Protein AF-A0A2U3CCQ0-F1 (afdb_monomer)

Radius of gyration: 41.55 Å; Cα contacts (8 Å, |Δi|>4): 109; chains: 1; bounding box: 83×63×114 Å

Sequence (229 aa):
MSFFTPSSPEEAMGTPEQRESQISNIISYLGVSTIGELIWVQRTLERNFQDKQLESDGKDTNIYEQKKQEVEQLLTDHQSMISKIANLQDQKTSVQTQVEGLKTNLSMLSSEKEAVETERDSLSQELQRIGTLYEELTGKQANQEELRGILSIYITLMEDVFSGRAHFKVLSIVHGEKEVWKRQELVKSTGISEIKLRSVLGDLVRAKMIFYNEEDATIRLIKRLSTLD

pLDDT: mean 76.06, std 14.6, range [31.09, 95.06]

Foldseek 3Di:
DDDDDDDDPVVVQDDPVSNVVVVVVVCVVVLVVVLVVLVVVLVVLVVVVVVCVVPDDDPVVVVSVVVNVVSVVVSVVSVVVVVVVVVVVVVVVVVVVVVVVVVVVVVVVVVVVVVVVVVVVVVVVVLVVVQVVCCVVPVDRDDPVNSVVVVVVVCCCLVPPPVNLQLVLLLVVQLDPDFKDALVRSCVSSVDDSVVNVVSVVVCVVVQQWDADPVRNMIGGPDRPDPDD

Solvent-accessible surface area (backbone atoms only — not comparable to full-atom values): 12956 Å² total; per-residue (Å²): 136,84,82,84,72,84,92,47,83,70,74,75,51,62,54,73,68,53,40,50,52,50,50,52,53,50,51,52,52,52,54,54,50,53,50,51,50,50,52,49,50,53,57,49,52,53,51,56,47,63,60,42,70,79,72,64,78,78,62,64,61,54,59,50,54,52,50,50,52,51,51,53,50,52,50,51,52,50,54,52,50,50,56,50,51,51,51,51,51,53,51,50,52,55,50,51,54,50,50,54,54,50,51,55,50,51,52,52,52,51,53,52,50,50,52,53,53,53,50,51,52,51,51,51,53,52,51,50,53,50,36,53,52,46,22,73,73,67,77,43,87,63,51,73,68,55,51,52,51,51,51,51,50,50,49,46,41,37,52,70,70,65,61,23,53,58,50,50,47,50,50,57,60,56,69,42,94,56,71,68,42,43,54,72,56,49,30,68,76,57,71,43,57,66,71,59,44,51,52,43,51,53,52,36,40,74,69,62,48,34,47,71,43,82,88,80,38,34,37,32,62,68,66,70,82,68,78,80,126

Structure (mmCIF, N/CA/C/O backbone):
data_AF-A0A2U3CCQ0-F1
#
_entry.id   AF-A0A2U3CCQ0-F1
#
loop_
_atom_site.group_PDB
_atom_site.id
_atom_site.type_symbol
_atom_site.label_atom_id
_atom_site.label_alt_id
_atom_site.label_comp_id
_atom_site.label_asym_id
_atom_site.label_entity_id
_atom_site.label_seq_id
_atom_site.pdbx_PDB_ins_code
_atom_site.Cartn_x
_atom_site.Cartn_y
_atom_site.Cartn_z
_atom_site.occupancy
_atom_site.B_iso_or_equiv
_atom_site.auth_seq_id
_atom_site.auth_comp_id
_atom_site.auth_asym_id
_atom_site.auth_atom_id
_atom_site.pdbx_PDB_model_num
ATOM 1 N N . MET A 1 1 ? 26.091 49.324 -17.731 1.00 38.97 1 MET A N 1
ATOM 2 C CA . MET A 1 1 ? 25.723 48.175 -18.579 1.00 38.97 1 MET A CA 1
ATOM 3 C C . MET A 1 1 ? 26.694 47.056 -18.261 1.00 38.97 1 MET A C 1
ATOM 5 O O . MET A 1 1 ? 27.830 47.096 -18.711 1.00 38.97 1 MET A O 1
ATOM 9 N N . SER A 1 2 ? 26.299 46.156 -17.369 1.00 35.66 2 SER A N 1
ATOM 10 C CA . SER A 1 2 ? 27.083 44.987 -16.974 1.00 35.66 2 SER A CA 1
ATOM 11 C C . SER A 1 2 ? 26.906 43.908 -18.040 1.00 35.66 2 SER A C 1
ATOM 13 O O . SER A 1 2 ? 25.806 43.396 -18.232 1.00 35.66 2 SER A O 1
ATOM 15 N N . PHE A 1 3 ? 27.985 43.602 -18.756 1.00 44.41 3 PHE A N 1
ATOM 16 C CA . PHE A 1 3 ? 28.064 42.442 -19.634 1.00 44.41 3 PHE A CA 1
ATOM 17 C C . PHE A 1 3 ? 28.104 41.189 -18.754 1.00 44.41 3 PHE A C 1
ATOM 19 O O . PHE A 1 3 ? 29.090 40.948 -18.063 1.00 44.41 3 PHE A O 1
ATOM 26 N N . PHE A 1 4 ? 27.010 40.426 -18.736 1.00 46.50 4 PHE A N 1
ATOM 27 C CA . PHE A 1 4 ? 26.979 39.095 -18.136 1.00 46.50 4 PHE A CA 1
ATOM 28 C C . PHE A 1 4 ? 27.751 38.143 -19.051 1.00 46.50 4 PHE A C 1
ATOM 30 O O . PHE A 1 4 ? 27.253 37.711 -20.088 1.00 46.50 4 PHE A O 1
ATOM 37 N N . THR A 1 5 ? 28.990 37.845 -18.684 1.00 51.94 5 THR A N 1
ATOM 38 C CA . THR A 1 5 ? 29.704 36.671 -19.185 1.00 51.94 5 THR A CA 1
ATOM 39 C C . THR A 1 5 ? 29.238 35.448 -18.388 1.00 51.94 5 THR A C 1
ATOM 41 O O . THR A 1 5 ? 29.319 35.492 -17.157 1.00 51.94 5 THR A O 1
ATOM 44 N N . PRO A 1 6 ? 28.741 34.376 -19.032 1.00 45.84 6 PRO A N 1
ATOM 45 C CA . PRO A 1 6 ? 28.383 33.140 -18.336 1.00 45.84 6 PRO A CA 1
ATOM 46 C C . PRO A 1 6 ? 29.624 32.506 -17.692 1.00 45.84 6 PRO A C 1
ATOM 48 O O . PRO A 1 6 ? 30.722 32.572 -18.249 1.00 45.84 6 PRO A O 1
ATOM 51 N N . SER A 1 7 ? 29.450 31.947 -16.491 1.00 53.53 7 SER A N 1
ATOM 52 C CA . SER A 1 7 ? 30.546 31.664 -15.548 1.00 53.53 7 SER A CA 1
ATOM 53 C C . SER A 1 7 ? 31.047 30.217 -15.589 1.00 53.53 7 SER A C 1
ATOM 55 O O . SER A 1 7 ? 31.943 29.860 -14.828 1.00 53.53 7 SER A O 1
ATOM 57 N N . SER A 1 8 ? 30.520 29.371 -16.478 1.00 54.09 8 SER A N 1
ATOM 58 C CA . SER A 1 8 ? 31.015 28.004 -16.668 1.00 54.09 8 SER A CA 1
ATOM 59 C C . SER A 1 8 ? 30.580 27.427 -18.024 1.00 54.09 8 SER A C 1
ATOM 61 O O . SER A 1 8 ? 29.452 27.683 -18.452 1.00 54.09 8 SER A O 1
ATOM 63 N N . PRO A 1 9 ? 31.411 26.604 -18.699 1.00 55.31 9 PRO A N 1
ATOM 64 C CA . PRO A 1 9 ? 31.011 25.860 -19.898 1.00 55.31 9 PRO A CA 1
ATOM 65 C C . PRO A 1 9 ? 29.812 24.914 -19.680 1.00 55.31 9 PRO A C 1
ATOM 67 O O . PRO A 1 9 ? 29.184 24.507 -20.656 1.00 55.31 9 PRO A O 1
ATOM 70 N N . GLU A 1 10 ? 29.444 24.605 -18.431 1.00 49.81 10 GLU A N 1
ATOM 71 C CA . GLU A 1 10 ? 28.237 23.831 -18.101 1.00 49.81 10 GLU A CA 1
ATOM 72 C C . GLU A 1 10 ? 26.932 24.639 -18.212 1.00 49.81 10 GLU A C 1
ATOM 74 O O . GLU A 1 10 ? 25.899 24.067 -18.555 1.00 49.81 10 GLU A O 1
ATOM 79 N N . GLU A 1 11 ? 26.964 25.961 -18.008 1.00 51.28 11 GLU A N 1
ATOM 80 C CA . GLU A 1 11 ? 25.779 26.828 -18.152 1.00 51.28 11 GLU A CA 1
ATOM 81 C C . GLU A 1 11 ? 25.419 27.088 -19.625 1.00 51.28 11 GLU A C 1
ATOM 83 O O . GLU A 1 11 ? 24.275 27.409 -19.940 1.00 51.28 11 GLU A O 1
ATOM 88 N N . ALA A 1 12 ? 26.373 26.906 -20.545 1.00 54.03 12 ALA A N 1
ATOM 89 C CA . ALA A 1 12 ? 26.171 27.120 -21.979 1.00 54.03 12 ALA A CA 1
ATOM 90 C C . ALA A 1 12 ? 25.485 25.941 -22.699 1.00 54.03 12 ALA A C 1
ATOM 92 O O . ALA A 1 12 ? 25.026 26.111 -23.827 1.00 54.03 12 ALA A O 1
ATOM 93 N N . MET A 1 13 ? 25.412 24.753 -22.080 1.00 51.78 13 MET A N 1
ATOM 94 C CA . MET A 1 13 ? 24.929 23.532 -22.746 1.00 51.78 13 MET A CA 1
ATOM 95 C C . MET A 1 13 ? 23.481 23.132 -22.426 1.00 51.78 13 MET A C 1
ATOM 97 O O . MET A 1 13 ? 23.006 22.143 -22.972 1.00 51.78 13 MET A O 1
ATOM 101 N N . GLY A 1 14 ? 22.743 23.884 -21.608 1.00 57.50 14 GLY A N 1
ATOM 102 C CA . GLY A 1 14 ? 21.320 23.615 -21.370 1.00 57.50 14 GLY A CA 1
ATOM 103 C C . GLY A 1 14 ? 21.018 22.344 -20.556 1.00 57.50 14 GLY A C 1
ATOM 104 O O . GLY A 1 14 ? 21.908 21.620 -20.088 1.00 57.50 14 GLY A O 1
ATOM 105 N N . THR A 1 15 ? 19.726 22.081 -20.343 1.00 75.19 15 THR A N 1
ATOM 106 C CA . THR A 1 15 ? 19.250 20.915 -19.580 1.00 75.19 15 THR A CA 1
ATOM 107 C C . THR A 1 15 ? 19.704 19.603 -20.240 1.00 75.19 15 THR A C 1
ATOM 109 O O . THR A 1 15 ? 20.004 19.581 -21.436 1.00 75.19 15 THR A O 1
ATOM 112 N N . PRO A 1 16 ? 19.793 18.484 -19.499 1.00 68.12 16 PRO A N 1
ATOM 113 C CA . PRO A 1 16 ? 20.139 17.181 -20.077 1.00 68.12 16 PRO A CA 1
ATOM 114 C C . PRO A 1 16 ? 19.293 16.826 -21.312 1.00 68.12 16 PRO A C 1
ATOM 116 O O . PRO A 1 16 ? 19.835 16.362 -22.308 1.00 68.12 16 PRO A O 1
ATOM 119 N N . GLU A 1 17 ? 18.003 17.165 -21.302 1.00 63.84 17 GLU A N 1
ATOM 120 C CA . GLU A 1 17 ? 17.081 16.985 -22.435 1.00 63.84 17 GLU A CA 1
ATOM 121 C C . GLU A 1 17 ? 17.450 17.860 -23.647 1.00 63.84 17 GLU A C 1
ATOM 123 O O . GLU A 1 17 ? 17.383 17.414 -24.793 1.00 63.84 17 GLU A O 1
ATOM 128 N N . GLN A 1 18 ? 17.895 19.101 -23.414 1.00 64.69 18 GLN A N 1
ATOM 129 C CA . GLN A 1 18 ? 18.382 19.990 -24.475 1.00 64.69 18 GLN A CA 1
ATOM 130 C C . GLN A 1 18 ? 19.688 19.473 -25.087 1.00 64.69 18 GLN A C 1
ATOM 132 O O . GLN A 1 18 ? 19.850 19.522 -26.308 1.00 64.69 18 GLN A O 1
ATOM 137 N N . ARG A 1 19 ? 20.586 18.911 -24.269 1.00 69.00 19 ARG A N 1
ATOM 138 C CA . ARG A 1 19 ? 21.815 18.257 -24.747 1.00 69.00 19 ARG A CA 1
ATOM 139 C C . ARG A 1 19 ? 21.512 17.013 -25.569 1.00 69.00 19 ARG A C 1
ATOM 141 O O . ARG A 1 19 ? 22.102 16.831 -26.628 1.00 69.00 19 ARG A O 1
ATOM 148 N N . GLU A 1 20 ? 20.571 16.183 -25.131 1.00 63.16 20 GLU A N 1
ATOM 149 C CA . GLU A 1 20 ? 20.167 14.981 -25.868 1.00 63.16 20 GLU A CA 1
ATOM 150 C C . GLU A 1 20 ? 19.509 15.315 -27.210 1.00 63.16 20 GLU A C 1
ATOM 152 O O . GLU A 1 20 ? 19.825 14.686 -28.221 1.00 63.16 20 GLU A O 1
ATOM 157 N N . SER A 1 21 ? 18.675 16.356 -27.251 1.00 66.94 21 SER A N 1
ATOM 158 C CA . SER A 1 21 ? 18.093 16.872 -28.495 1.00 66.94 21 SER A CA 1
ATOM 159 C C . SER A 1 21 ? 19.164 17.403 -29.457 1.00 66.94 21 SER A C 1
ATOM 161 O O . SER A 1 21 ? 19.163 17.067 -30.643 1.00 66.94 21 SER A O 1
ATOM 163 N N . GLN A 1 22 ? 20.144 18.164 -28.957 1.00 63.00 22 GLN A N 1
ATOM 164 C CA . GLN A 1 22 ? 21.258 18.655 -29.776 1.00 63.00 22 GLN A CA 1
ATOM 165 C C . GLN A 1 22 ? 22.139 17.520 -30.309 1.00 63.00 22 GLN A C 1
ATOM 167 O O . GLN A 1 22 ? 22.490 17.529 -31.487 1.00 63.00 22 GLN A O 1
ATOM 172 N N . ILE A 1 23 ? 22.454 16.519 -29.483 1.00 62.69 23 ILE A N 1
ATOM 173 C CA . ILE A 1 23 ? 23.226 15.342 -29.901 1.00 62.69 23 ILE A CA 1
ATOM 174 C C . ILE A 1 23 ? 22.457 14.547 -30.964 1.00 62.69 23 ILE A C 1
ATOM 176 O O . ILE A 1 23 ? 23.041 14.174 -31.979 1.00 62.69 23 ILE A O 1
ATOM 180 N N . SER A 1 24 ? 21.149 14.343 -30.783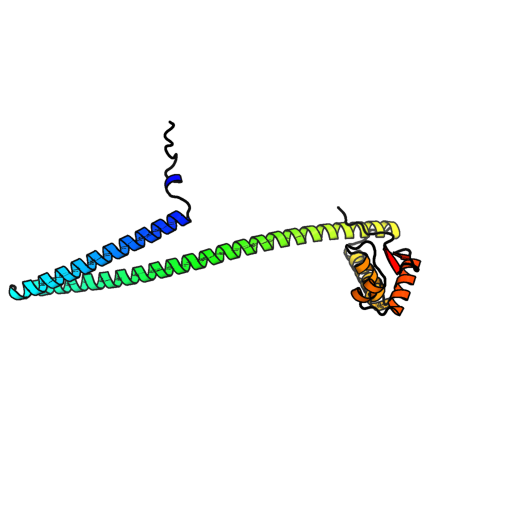 1.00 58.56 24 SER A N 1
ATOM 181 C CA . SER A 1 24 ? 20.292 13.671 -31.769 1.00 58.56 24 SER A CA 1
ATOM 182 C C . SER A 1 24 ? 20.292 14.403 -33.118 1.00 58.56 24 SER A C 1
ATOM 184 O O . SER A 1 24 ? 20.515 13.793 -34.166 1.00 58.56 24 SER A O 1
ATOM 186 N N . ASN A 1 25 ? 20.161 15.733 -33.095 1.00 63.44 25 ASN A N 1
ATOM 187 C CA . ASN A 1 25 ? 20.209 16.559 -34.301 1.00 63.44 25 ASN A CA 1
ATOM 188 C C . ASN A 1 25 ? 21.575 16.491 -34.999 1.00 63.44 25 ASN A C 1
ATOM 190 O O . ASN A 1 25 ? 21.624 16.319 -36.216 1.00 63.44 25 ASN A O 1
ATOM 194 N N . ILE A 1 26 ? 22.679 16.561 -34.249 1.00 62.62 26 ILE A N 1
ATOM 195 C CA . ILE A 1 26 ? 24.039 16.449 -34.800 1.00 62.62 26 ILE A CA 1
ATOM 196 C C . ILE A 1 26 ? 24.261 15.070 -35.433 1.00 62.62 26 ILE A C 1
ATOM 198 O O . ILE A 1 26 ? 24.773 14.993 -36.547 1.00 62.62 26 ILE A O 1
ATOM 202 N N . ILE A 1 27 ? 23.833 13.988 -34.774 1.00 55.66 27 ILE A N 1
ATOM 203 C CA . ILE A 1 27 ? 23.936 12.623 -35.313 1.00 55.66 27 ILE A CA 1
ATOM 204 C C . ILE A 1 27 ? 23.112 12.490 -36.599 1.00 55.66 27 ILE A C 1
ATOM 206 O O . ILE A 1 27 ? 23.608 11.940 -37.582 1.00 55.66 27 ILE A O 1
ATOM 210 N N . SER A 1 28 ? 21.894 13.042 -36.635 1.00 57.78 28 SER A N 1
ATOM 211 C CA . SER A 1 28 ? 21.058 13.027 -37.841 1.00 57.78 28 SER A CA 1
ATOM 212 C C . SER A 1 28 ? 21.710 13.783 -39.006 1.00 57.78 28 SER A C 1
ATOM 214 O O . SER A 1 28 ? 21.762 13.277 -40.126 1.00 57.78 28 SER A O 1
ATOM 216 N N . TYR A 1 29 ? 22.284 14.960 -38.739 1.00 58.00 29 TYR A N 1
ATOM 217 C CA . TYR A 1 29 ? 22.903 15.806 -39.754 1.00 58.00 29 TYR A CA 1
ATOM 218 C C . TYR A 1 29 ? 24.202 15.194 -40.288 1.00 58.00 29 TYR A C 1
ATOM 220 O O . TYR A 1 29 ? 24.407 15.131 -41.499 1.00 58.00 29 TYR A O 1
ATOM 228 N N . LEU A 1 30 ? 25.053 14.676 -39.398 1.00 55.16 30 LEU A N 1
ATOM 229 C CA . LEU A 1 30 ? 26.289 13.994 -39.777 1.00 55.16 30 LEU A CA 1
ATOM 230 C C . LEU A 1 30 ? 26.005 12.704 -40.548 1.00 55.16 30 LEU A C 1
ATOM 232 O O . LEU A 1 30 ? 26.670 12.461 -41.552 1.00 55.16 30 LEU A O 1
ATOM 236 N N . GLY A 1 31 ? 25.000 11.921 -40.140 1.00 58.38 31 GLY A N 1
ATOM 237 C CA . GLY A 1 31 ? 24.600 10.692 -40.829 1.00 58.38 31 GLY A CA 1
ATOM 238 C C . GLY A 1 31 ? 24.054 10.944 -42.237 1.00 58.38 31 GLY A C 1
ATOM 239 O O . GLY A 1 31 ? 24.426 10.245 -43.176 1.00 58.38 31 GLY A O 1
ATOM 240 N N . VAL A 1 32 ? 23.229 11.981 -42.422 1.00 58.78 32 VAL A N 1
ATOM 241 C CA . VAL A 1 32 ? 22.721 12.370 -43.751 1.00 58.78 32 VAL A CA 1
ATOM 242 C C . VAL A 1 32 ? 23.837 12.953 -44.629 1.00 58.78 32 VAL A C 1
ATOM 244 O O . VAL A 1 32 ? 23.904 12.626 -45.815 1.00 58.78 32 VAL A O 1
ATOM 247 N N . SER A 1 33 ? 24.746 13.756 -44.062 1.00 58.88 33 SER A N 1
ATOM 248 C CA . SER A 1 33 ? 25.880 14.347 -44.791 1.00 58.88 33 SER A CA 1
ATOM 249 C C . SER A 1 33 ? 26.877 13.290 -45.275 1.00 58.88 33 SER A C 1
ATOM 251 O O . SER A 1 33 ? 27.244 13.289 -46.447 1.00 58.88 33 SER A O 1
ATOM 253 N N . THR A 1 34 ? 27.268 12.343 -44.416 1.00 64.31 34 THR A N 1
ATOM 254 C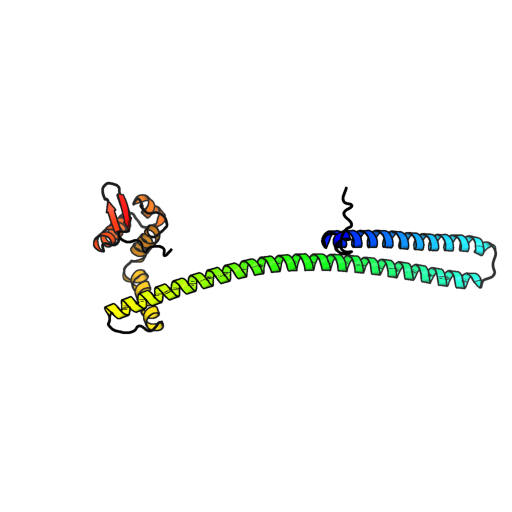 CA . THR A 1 34 ? 28.228 11.283 -44.784 1.00 64.31 34 THR A CA 1
ATOM 255 C C . THR A 1 34 ? 27.648 10.289 -45.786 1.00 64.31 34 THR A C 1
ATOM 257 O O . THR A 1 34 ? 28.347 9.900 -46.719 1.00 64.31 34 THR A O 1
ATOM 260 N N . ILE A 1 35 ? 26.363 9.926 -45.680 1.00 64.06 35 ILE A N 1
ATOM 261 C CA . ILE A 1 35 ? 25.692 9.103 -46.703 1.00 64.06 35 ILE A CA 1
ATOM 262 C C . ILE A 1 35 ? 25.618 9.851 -48.037 1.00 64.06 35 ILE A C 1
ATOM 264 O O . ILE A 1 35 ? 25.866 9.259 -49.086 1.00 64.06 35 ILE A O 1
ATOM 268 N N . GLY A 1 36 ? 25.297 11.148 -48.012 1.00 65.00 36 GLY A N 1
ATOM 269 C CA . GLY A 1 36 ? 25.266 11.981 -49.212 1.00 65.00 36 GLY A CA 1
ATOM 270 C C . GLY A 1 36 ? 26.621 12.034 -49.922 1.00 65.00 36 GLY A C 1
ATOM 271 O O . GLY A 1 36 ? 26.682 11.860 -51.140 1.00 65.00 36 GLY A O 1
ATOM 272 N N . GLU A 1 37 ? 27.705 12.198 -49.163 1.00 70.94 37 GLU A N 1
ATOM 273 C CA . GLU A 1 37 ? 29.078 12.176 -49.676 1.00 70.94 37 GLU A CA 1
ATOM 274 C C . GLU A 1 37 ? 29.464 10.801 -50.237 1.00 70.94 37 GLU A C 1
ATOM 276 O O . GLU A 1 37 ? 29.986 10.728 -51.348 1.00 70.94 37 GLU A O 1
ATOM 281 N N . LEU A 1 38 ? 29.137 9.705 -49.546 1.00 65.81 38 LEU A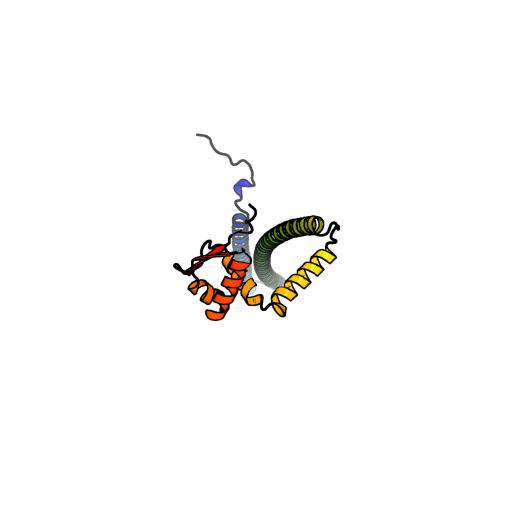 N 1
ATOM 282 C CA . LEU A 1 38 ? 29.378 8.334 -50.020 1.00 65.81 38 LEU A CA 1
ATOM 283 C C . LEU A 1 38 ? 28.614 8.019 -51.314 1.00 65.81 38 LEU A C 1
ATOM 285 O O . LEU A 1 38 ? 29.205 7.500 -52.261 1.00 65.81 38 LEU A O 1
ATOM 289 N N . ILE A 1 39 ? 27.333 8.393 -51.403 1.00 72.56 39 ILE A N 1
ATOM 290 C CA . ILE A 1 39 ? 26.527 8.241 -52.626 1.00 72.56 39 ILE A CA 1
ATOM 291 C C . ILE A 1 39 ? 27.118 9.082 -53.762 1.00 72.56 39 ILE A C 1
ATOM 293 O O . ILE A 1 39 ? 27.179 8.632 -54.908 1.00 72.56 39 ILE A O 1
ATOM 297 N N . TRP A 1 40 ? 27.557 10.308 -53.471 1.00 75.75 40 TRP A N 1
ATOM 298 C CA . TRP A 1 40 ? 28.178 11.176 -54.467 1.00 75.75 40 TRP A CA 1
ATOM 299 C C . TRP A 1 40 ? 29.512 10.610 -54.967 1.00 75.75 40 TRP A C 1
ATOM 301 O O . TRP A 1 40 ? 29.750 10.602 -56.178 1.00 75.75 40 TRP A O 1
ATOM 311 N N . VAL A 1 41 ? 30.349 10.078 -54.071 1.00 74.88 41 VAL A N 1
ATOM 312 C CA . VAL A 1 41 ? 31.603 9.394 -54.415 1.00 74.88 41 VAL A CA 1
ATOM 313 C C . VAL A 1 41 ? 31.317 8.153 -55.258 1.00 74.88 41 VAL A C 1
ATOM 315 O O . VAL A 1 41 ? 31.910 8.016 -56.325 1.00 74.88 41 VAL A O 1
ATOM 318 N N . GLN A 1 42 ? 30.356 7.309 -54.869 1.00 72.44 42 GLN A N 1
ATOM 319 C CA . GLN A 1 42 ? 29.951 6.124 -55.636 1.00 72.44 42 GLN A CA 1
ATOM 320 C C . GLN A 1 42 ? 29.490 6.501 -57.051 1.00 72.44 42 GLN A C 1
ATOM 322 O O . GLN A 1 42 ? 29.955 5.940 -58.040 1.00 72.44 42 GLN A O 1
ATOM 327 N N . ARG A 1 43 ? 28.637 7.524 -57.178 1.00 75.69 43 ARG A N 1
ATOM 328 C CA . ARG A 1 43 ? 28.111 7.991 -58.472 1.0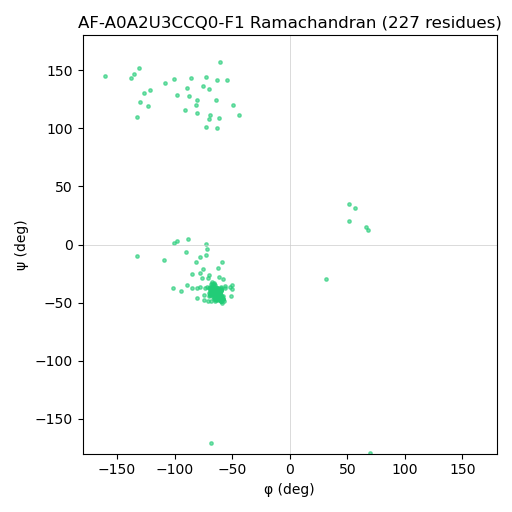0 75.69 43 ARG A CA 1
ATOM 329 C C . ARG A 1 43 ? 29.165 8.680 -59.342 1.00 75.69 43 ARG A C 1
ATOM 331 O O . ARG A 1 43 ? 29.034 8.731 -60.564 1.00 75.69 43 ARG A O 1
ATOM 338 N N . THR A 1 44 ? 30.191 9.254 -58.725 1.00 75.25 44 THR A N 1
ATOM 339 C CA . THR A 1 44 ? 31.321 9.879 -59.425 1.00 75.25 44 THR A CA 1
ATOM 340 C C . THR A 1 44 ? 32.331 8.828 -59.880 1.00 75.25 44 THR A C 1
ATOM 342 O O . THR A 1 44 ? 32.821 8.912 -61.002 1.00 75.25 44 THR A O 1
ATOM 345 N N . LEU A 1 45 ? 32.568 7.789 -59.076 1.00 69.81 45 LEU A N 1
ATOM 346 C CA . LEU A 1 45 ? 33.351 6.620 -59.476 1.00 69.81 45 LEU A CA 1
ATOM 347 C C . LEU A 1 45 ? 32.698 5.874 -60.649 1.00 69.81 45 LEU A C 1
ATOM 349 O O . LEU A 1 45 ? 33.394 5.560 -61.609 1.00 69.81 45 LEU A O 1
ATOM 353 N N . GLU A 1 46 ? 31.376 5.673 -60.624 1.00 72.81 46 GLU A N 1
ATOM 354 C CA . GLU A 1 46 ? 30.643 4.994 -61.705 1.00 72.81 46 GLU A CA 1
ATOM 355 C C . GLU A 1 46 ? 30.731 5.761 -63.039 1.00 72.81 46 GLU A C 1
ATOM 357 O O . GLU A 1 46 ? 30.945 5.162 -64.090 1.00 72.81 46 GLU A O 1
ATOM 362 N N . ARG A 1 47 ? 30.633 7.100 -63.000 1.00 73.56 47 ARG A N 1
ATOM 363 C CA . ARG A 1 47 ? 30.815 7.954 -64.190 1.00 73.56 47 ARG A CA 1
ATOM 364 C C . ARG A 1 47 ? 32.237 7.875 -64.740 1.00 73.56 47 ARG A C 1
ATOM 366 O O . ARG A 1 47 ? 32.418 7.601 -65.919 1.00 73.56 47 ARG A O 1
ATOM 373 N N . ASN A 1 48 ? 33.237 8.014 -63.871 1.00 71.88 48 ASN A N 1
ATOM 374 C CA . ASN A 1 48 ? 34.641 7.922 -64.272 1.00 71.88 48 ASN A CA 1
ATOM 375 C C . ASN A 1 48 ? 35.001 6.541 -64.854 1.00 71.88 48 ASN A C 1
ATOM 377 O O . ASN A 1 48 ? 35.916 6.438 -65.666 1.00 71.88 48 ASN A O 1
ATOM 381 N N . PHE A 1 49 ? 34.309 5.475 -64.440 1.00 62.94 49 PHE A N 1
ATOM 382 C CA . PHE A 1 49 ? 34.490 4.131 -64.986 1.00 62.94 49 PHE A CA 1
ATOM 383 C C . PHE A 1 49 ? 33.878 3.974 -66.383 1.00 62.94 49 PHE A C 1
ATOM 385 O O . PHE A 1 49 ? 34.526 3.410 -67.265 1.00 62.94 49 PHE A O 1
ATOM 392 N N . GLN A 1 50 ? 32.670 4.504 -66.604 1.00 66.56 50 GLN A N 1
ATOM 393 C CA . GLN A 1 50 ? 32.053 4.533 -67.935 1.00 66.56 50 GLN A CA 1
ATOM 394 C C . GLN A 1 50 ? 32.921 5.306 -68.937 1.00 66.56 50 GLN A C 1
ATOM 396 O O . GLN A 1 50 ? 33.107 4.843 -70.060 1.00 66.56 50 GLN A O 1
ATOM 401 N N . ASP A 1 51 ? 33.525 6.413 -68.499 1.00 67.38 51 ASP A N 1
ATOM 402 C CA . ASP A 1 51 ? 34.438 7.208 -69.325 1.00 67.38 51 ASP A CA 1
ATOM 403 C C . ASP A 1 51 ? 35.771 6.473 -69.596 1.00 67.38 51 ASP A C 1
ATOM 405 O O . ASP A 1 51 ? 36.280 6.513 -70.712 1.00 67.38 51 ASP A O 1
ATOM 409 N N . LYS A 1 52 ? 36.323 5.728 -68.622 1.00 62.34 52 LYS A N 1
ATOM 410 C CA . LYS A 1 52 ? 37.584 4.968 -68.783 1.00 62.34 52 LYS A CA 1
ATOM 411 C C . LYS A 1 52 ? 37.464 3.652 -69.556 1.00 62.34 52 LYS A C 1
ATOM 413 O O . LYS A 1 52 ? 38.463 3.212 -70.126 1.00 62.34 52 LYS A O 1
ATOM 418 N N . GLN A 1 53 ? 36.288 3.019 -69.612 1.00 56.19 53 GLN A N 1
ATOM 419 C CA . GLN A 1 53 ? 36.063 1.853 -70.485 1.00 56.19 53 GLN A CA 1
ATOM 420 C C . GLN A 1 53 ? 36.229 2.188 -71.976 1.00 56.19 53 GLN A C 1
ATOM 422 O O . GLN A 1 53 ? 36.482 1.289 -72.775 1.00 56.19 53 GLN A O 1
ATOM 427 N N . LEU A 1 54 ? 36.132 3.468 -72.349 1.00 55.19 54 LEU A N 1
ATOM 428 C CA . LEU A 1 54 ? 36.412 3.940 -73.703 1.00 55.19 54 LEU A CA 1
ATOM 429 C C . LEU A 1 54 ? 37.924 4.068 -74.000 1.00 55.19 54 LEU A C 1
ATOM 431 O O . LEU A 1 54 ? 38.275 4.228 -75.167 1.00 55.19 54 LEU A O 1
ATOM 435 N N . GLU A 1 55 ? 38.818 3.969 -72.998 1.00 56.94 55 GLU A N 1
ATOM 436 C CA . GLU A 1 55 ? 40.236 4.361 -73.136 1.00 56.94 55 GLU A CA 1
ATOM 437 C C . GLU A 1 55 ? 41.321 3.370 -72.626 1.00 56.94 55 GLU A C 1
ATOM 439 O O . GLU A 1 55 ? 42.489 3.615 -72.924 1.00 56.94 55 GLU A O 1
ATOM 444 N N . SER A 1 56 ? 41.043 2.271 -71.895 1.00 53.22 56 SER A N 1
ATOM 445 C CA . SER A 1 56 ? 42.120 1.522 -71.180 1.00 53.22 56 SER A CA 1
ATOM 446 C C . SER A 1 56 ? 42.079 -0.026 -71.215 1.00 53.22 56 SER A C 1
ATOM 448 O O . SER A 1 56 ? 41.024 -0.653 -71.113 1.00 53.22 56 SER A O 1
ATOM 450 N N . ASP A 1 57 ? 43.282 -0.625 -71.291 1.00 56.00 57 ASP A N 1
ATOM 451 C CA . ASP A 1 57 ? 43.635 -2.055 -71.206 1.00 56.00 57 ASP A CA 1
ATOM 452 C C . ASP A 1 57 ? 43.425 -2.626 -69.778 1.00 56.00 57 ASP A C 1
ATOM 454 O O . ASP A 1 57 ? 44.178 -2.308 -68.861 1.00 56.00 57 ASP A O 1
ATOM 458 N N . GLY A 1 58 ? 42.433 -3.514 -69.611 1.00 58.72 58 GLY A N 1
ATOM 459 C CA . GLY A 1 58 ? 42.196 -4.588 -68.609 1.00 58.72 58 GLY A CA 1
ATOM 460 C C . GLY A 1 58 ? 42.659 -4.543 -67.129 1.00 58.72 58 GLY A C 1
ATOM 461 O O . GLY A 1 58 ? 42.014 -5.175 -66.292 1.00 58.72 58 GLY A O 1
ATOM 462 N N . LYS A 1 59 ? 43.759 -3.879 -66.752 1.00 61.12 59 LYS A N 1
ATOM 463 C CA . LYS A 1 59 ? 44.309 -3.856 -65.378 1.00 61.12 59 LYS A CA 1
ATOM 464 C C . LYS A 1 59 ? 43.670 -2.793 -64.489 1.00 61.12 59 LYS A C 1
ATOM 466 O O . LYS A 1 59 ? 43.430 -3.066 -63.315 1.00 61.12 59 LYS A O 1
ATOM 471 N N . ASP A 1 60 ? 43.359 -1.623 -65.040 1.00 62.88 60 ASP A N 1
ATOM 472 C CA . ASP A 1 60 ? 42.679 -0.559 -64.292 1.00 62.88 60 ASP A CA 1
ATOM 473 C C . ASP A 1 60 ? 41.282 -1.011 -63.849 1.00 62.88 60 ASP A C 1
ATOM 475 O O . ASP A 1 60 ? 40.871 -0.757 -62.718 1.00 62.88 60 ASP A O 1
ATOM 479 N N . THR A 1 61 ? 40.592 -1.777 -64.696 1.00 65.06 61 THR A N 1
ATOM 480 C CA . THR A 1 61 ? 39.243 -2.307 -64.459 1.00 65.06 61 THR A CA 1
ATOM 481 C C . THR A 1 61 ? 39.144 -3.139 -63.173 1.00 65.06 61 THR A C 1
ATOM 483 O O . THR A 1 61 ? 38.144 -3.052 -62.471 1.00 65.06 61 THR A O 1
ATOM 486 N N . ASN A 1 62 ? 40.189 -3.895 -62.811 1.00 78.88 62 ASN A N 1
ATOM 487 C CA . ASN A 1 62 ? 40.200 -4.741 -61.609 1.00 78.88 62 ASN A CA 1
ATOM 488 C C . ASN A 1 62 ? 40.253 -3.913 -60.307 1.00 78.88 62 ASN A C 1
ATOM 490 O O . ASN A 1 62 ? 39.509 -4.179 -59.365 1.00 78.88 62 ASN A O 1
ATOM 494 N N . ILE A 1 63 ? 41.072 -2.856 -60.283 1.00 80.31 63 ILE A N 1
ATOM 495 C CA . ILE A 1 63 ? 41.208 -1.959 -59.123 1.00 80.31 63 ILE A CA 1
ATOM 496 C C . ILE A 1 63 ? 39.911 -1.171 -58.889 1.00 80.31 63 ILE A C 1
ATOM 498 O O . ILE A 1 63 ? 39.528 -0.930 -57.742 1.00 80.31 63 ILE A O 1
ATOM 502 N N . TYR A 1 64 ? 39.224 -0.770 -59.962 1.00 75.38 64 TYR A N 1
ATOM 503 C CA . TYR A 1 64 ? 37.929 -0.093 -59.864 1.00 75.38 64 TYR A CA 1
ATOM 504 C C . TYR A 1 64 ? 36.854 -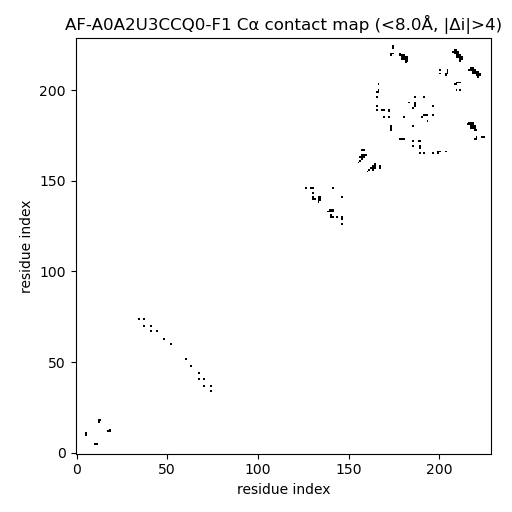0.992 -59.264 1.00 75.38 64 TYR A C 1
ATOM 506 O O . TYR A 1 64 ? 36.171 -0.567 -58.333 1.00 75.38 64 TYR A O 1
ATOM 514 N N . GLU A 1 65 ? 36.755 -2.234 -59.730 1.00 78.69 65 GLU A N 1
ATOM 515 C CA . GLU A 1 65 ? 35.744 -3.165 -59.233 1.00 78.69 65 GLU A CA 1
ATOM 516 C C . GLU A 1 65 ? 35.969 -3.518 -57.760 1.00 78.69 65 GLU A C 1
ATOM 518 O O . GLU A 1 65 ? 35.017 -3.572 -56.982 1.00 78.69 65 GLU A O 1
ATOM 523 N N . GLN A 1 66 ? 37.232 -3.639 -57.340 1.00 83.25 66 GLN A N 1
ATOM 524 C CA . GLN A 1 66 ? 37.581 -3.822 -55.932 1.00 83.25 66 GLN A CA 1
ATOM 525 C C . GLN A 1 66 ? 37.161 -2.619 -55.069 1.00 83.25 66 GLN A C 1
ATOM 527 O O . GLN A 1 66 ? 36.557 -2.799 -54.013 1.00 83.25 66 GLN A O 1
ATOM 532 N N . LYS A 1 67 ? 37.429 -1.385 -55.519 1.00 82.44 67 LYS A N 1
ATOM 533 C CA . LYS A 1 67 ? 37.020 -0.168 -54.791 1.00 82.44 67 LYS A CA 1
ATOM 534 C C . LYS A 1 67 ? 35.505 0.017 -54.755 1.00 82.44 67 LYS A C 1
ATOM 536 O O . LYS A 1 67 ? 34.978 0.514 -53.765 1.00 82.44 67 LYS A O 1
ATOM 541 N N . LYS A 1 68 ? 34.799 -0.372 -55.816 1.00 82.44 68 LYS A N 1
ATOM 542 C CA . LYS A 1 68 ? 33.334 -0.352 -55.864 1.00 82.44 68 LYS A CA 1
ATOM 543 C C . LYS A 1 68 ? 32.740 -1.300 -54.822 1.00 82.44 68 LYS A C 1
ATOM 545 O O . LYS A 1 68 ? 31.889 -0.875 -54.047 1.00 82.44 68 LYS A O 1
ATOM 550 N N . GLN A 1 69 ? 33.254 -2.529 -54.747 1.00 85.56 69 GLN A N 1
ATOM 551 C CA . GLN A 1 69 ? 32.860 -3.501 -53.724 1.00 85.56 69 GLN A CA 1
ATOM 552 C C . GLN A 1 69 ? 33.156 -3.000 -52.304 1.00 85.56 69 GLN A C 1
ATOM 554 O O . GLN A 1 69 ? 32.325 -3.158 -51.415 1.00 85.56 69 GLN A O 1
ATOM 559 N N . GLU A 1 70 ? 34.305 -2.354 -52.086 1.00 87.56 70 GLU A N 1
ATOM 560 C CA . GLU A 1 70 ? 34.651 -1.755 -50.791 1.00 87.56 70 GLU A CA 1
ATOM 561 C C . GLU A 1 70 ? 33.670 -0.640 -50.394 1.00 87.56 70 GLU A C 1
ATOM 563 O O . GLU A 1 70 ? 33.187 -0.618 -49.264 1.00 87.56 70 GLU A O 1
ATOM 568 N N . VAL A 1 71 ? 33.310 0.250 -51.326 1.00 81.88 71 VAL A N 1
ATOM 569 C CA . VAL A 1 71 ? 32.317 1.312 -51.083 1.00 81.88 71 VAL A CA 1
ATOM 570 C C . VAL A 1 71 ? 30.930 0.731 -50.804 1.00 81.88 71 VAL A C 1
ATOM 572 O O . VAL A 1 71 ? 30.255 1.197 -49.889 1.00 81.88 71 VAL A O 1
ATOM 575 N N . GLU A 1 72 ? 30.501 -0.295 -51.541 1.00 85.25 72 GLU A N 1
ATOM 576 C CA . GLU A 1 72 ? 29.219 -0.974 -51.304 1.00 85.25 72 GLU A CA 1
ATOM 577 C C . GLU A 1 72 ? 29.180 -1.679 -49.941 1.00 85.25 72 GLU A C 1
ATOM 579 O O . GLU A 1 72 ? 28.179 -1.585 -49.221 1.00 85.25 72 GLU A O 1
ATOM 584 N N . GLN A 1 73 ? 30.280 -2.326 -49.544 1.00 89.12 73 GLN A N 1
ATOM 585 C CA . GLN A 1 73 ? 30.408 -2.941 -48.226 1.00 89.12 73 GLN A CA 1
ATOM 586 C C . GLN A 1 73 ? 30.354 -1.883 -47.119 1.00 89.12 73 GLN A C 1
ATOM 588 O O . GLN A 1 73 ? 29.570 -2.023 -46.183 1.00 89.12 73 GLN A O 1
ATOM 593 N N . LEU A 1 74 ? 31.112 -0.790 -47.255 1.00 87.00 74 LEU A N 1
ATOM 594 C CA . LEU A 1 74 ? 31.098 0.322 -46.300 1.00 87.00 74 LEU A CA 1
ATOM 595 C C . LEU A 1 74 ? 29.709 0.955 -46.177 1.00 87.00 74 LEU A C 1
ATOM 597 O O . LEU A 1 74 ? 29.286 1.302 -45.076 1.00 87.00 74 LEU A O 1
ATOM 601 N N . LEU A 1 75 ? 28.976 1.083 -47.284 1.00 84.75 75 LEU A N 1
ATOM 602 C CA . LEU A 1 75 ? 27.623 1.633 -47.282 1.00 84.75 75 LEU A CA 1
ATOM 603 C C . LEU A 1 75 ? 26.647 0.698 -46.553 1.00 84.75 75 LEU A C 1
ATOM 605 O O . LEU A 1 75 ? 25.840 1.160 -45.743 1.00 84.75 75 LEU A O 1
ATOM 609 N N . THR A 1 76 ? 26.768 -0.610 -46.779 1.00 89.94 76 THR A N 1
ATOM 610 C CA . THR A 1 76 ? 25.975 -1.640 -46.089 1.00 89.94 76 THR A CA 1
ATOM 611 C C . THR A 1 76 ? 26.271 -1.660 -44.587 1.00 89.94 76 THR A C 1
ATOM 613 O O . THR A 1 76 ? 25.351 -1.668 -43.763 1.00 89.94 76 THR A O 1
ATOM 616 N N . ASP A 1 77 ? 27.549 -1.599 -44.214 1.00 89.00 77 ASP A N 1
ATOM 617 C CA . ASP A 1 77 ? 27.984 -1.553 -42.819 1.00 89.00 77 ASP A CA 1
ATOM 618 C C . ASP A 1 77 ? 27.487 -0.277 -42.129 1.00 89.00 77 ASP A C 1
ATOM 620 O O . ASP A 1 77 ? 26.966 -0.339 -41.013 1.00 89.00 77 ASP A O 1
ATOM 624 N N . HIS A 1 78 ? 27.561 0.872 -42.807 1.00 82.44 78 HIS A N 1
ATOM 625 C CA . HIS A 1 78 ? 27.069 2.145 -42.287 1.00 82.44 78 HIS A CA 1
ATOM 626 C C . HIS A 1 78 ? 25.550 2.126 -42.067 1.00 82.44 78 HIS A C 1
ATOM 628 O O . HIS A 1 78 ? 25.068 2.542 -41.012 1.00 82.44 78 HIS A O 1
ATOM 634 N N . GLN A 1 79 ? 24.782 1.578 -43.014 1.00 85.12 79 GLN A N 1
ATOM 635 C CA . GLN A 1 79 ? 23.338 1.386 -42.849 1.00 85.12 79 GLN A CA 1
ATOM 636 C C . GLN A 1 79 ? 23.018 0.472 -41.657 1.00 85.12 79 GLN A C 1
ATOM 638 O O . GLN A 1 79 ? 22.161 0.805 -40.838 1.00 85.12 79 GLN A O 1
ATOM 643 N N . SER A 1 80 ? 23.750 -0.635 -41.506 1.00 91.19 80 SER A N 1
ATOM 644 C CA 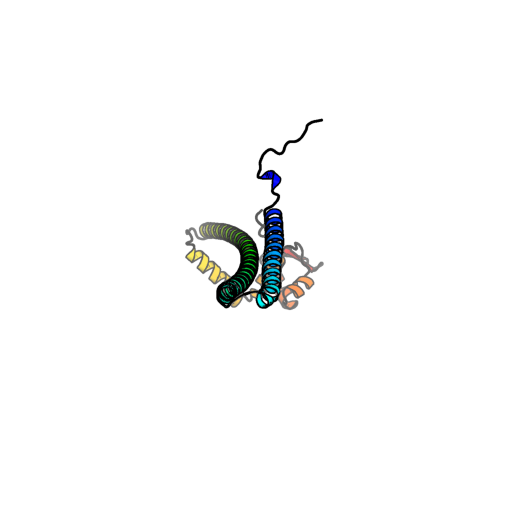. SER A 1 80 ? 23.613 -1.550 -40.366 1.00 91.19 80 SER A CA 1
ATOM 645 C C . SER A 1 80 ? 23.914 -0.863 -39.029 1.00 91.19 80 SER A C 1
ATOM 647 O O . SER A 1 80 ? 23.183 -1.044 -38.050 1.00 91.19 80 SER A O 1
ATOM 649 N N . MET A 1 81 ? 24.955 -0.026 -38.973 1.00 86.31 81 MET A N 1
ATOM 650 C CA . MET A 1 81 ? 25.283 0.760 -37.780 1.00 86.31 81 MET A CA 1
ATOM 651 C C . MET A 1 81 ? 24.186 1.770 -37.437 1.00 86.31 81 MET A C 1
ATOM 653 O O . MET A 1 81 ? 23.819 1.872 -36.269 1.00 86.31 81 MET A O 1
ATOM 657 N N . ILE A 1 82 ? 23.606 2.453 -38.425 1.00 85.44 82 ILE A N 1
ATOM 658 C CA . ILE A 1 82 ? 22.483 3.378 -38.204 1.00 85.44 82 ILE A CA 1
ATOM 659 C C . ILE A 1 82 ? 21.281 2.646 -37.612 1.00 85.44 82 ILE A C 1
ATOM 661 O O . ILE A 1 82 ? 20.709 3.109 -36.626 1.00 85.44 82 ILE A O 1
ATOM 665 N N . SER A 1 83 ? 20.927 1.477 -38.151 1.00 85.31 83 SER A N 1
ATOM 666 C CA . SER A 1 83 ? 19.834 0.672 -37.596 1.00 85.31 83 SER A CA 1
ATOM 667 C C . SER A 1 83 ? 20.109 0.239 -36.152 1.00 85.31 83 SER A C 1
ATOM 669 O O . SER A 1 83 ? 19.200 0.251 -35.322 1.00 85.31 83 SER A O 1
ATOM 671 N N . LYS A 1 84 ? 21.361 -0.101 -35.816 1.00 91.94 84 LYS A N 1
ATOM 672 C CA . LYS A 1 84 ? 21.756 -0.420 -34.434 1.00 91.94 84 LYS A CA 1
ATOM 673 C C . LYS A 1 84 ? 21.661 0.794 -33.513 1.00 91.94 84 LYS A C 1
ATOM 675 O O . LYS A 1 84 ? 21.172 0.648 -32.398 1.00 91.94 84 LYS A O 1
ATOM 680 N N . ILE A 1 85 ? 22.100 1.969 -33.963 1.00 87.38 85 ILE A N 1
ATOM 681 C CA . ILE A 1 85 ? 22.019 3.214 -33.186 1.00 87.38 85 ILE A CA 1
ATOM 682 C C . ILE A 1 85 ? 20.559 3.565 -32.896 1.00 87.38 85 ILE A C 1
ATOM 684 O O . ILE A 1 85 ? 20.232 3.836 -31.744 1.00 87.38 85 ILE A O 1
ATOM 688 N N . ALA A 1 86 ? 19.682 3.483 -33.900 1.00 88.12 86 ALA A N 1
ATOM 689 C CA . ALA A 1 86 ? 18.253 3.732 -33.726 1.00 88.12 86 ALA A CA 1
ATOM 690 C C . ALA A 1 86 ? 17.632 2.771 -32.697 1.00 88.12 86 ALA A C 1
ATOM 692 O O . ALA A 1 86 ? 17.008 3.211 -31.737 1.00 88.12 86 ALA A O 1
ATOM 693 N N . ASN A 1 87 ? 17.901 1.465 -32.813 1.00 91.56 87 ASN A N 1
ATOM 694 C CA . ASN A 1 87 ? 17.411 0.476 -31.847 1.00 91.56 87 ASN A CA 1
ATOM 695 C C . ASN A 1 87 ? 17.947 0.733 -30.424 1.00 91.56 87 ASN A C 1
ATOM 697 O O . ASN A 1 87 ? 17.208 0.640 -29.449 1.00 91.56 87 ASN A O 1
ATOM 701 N N . LEU A 1 88 ? 19.224 1.100 -30.278 1.00 91.50 88 LEU A 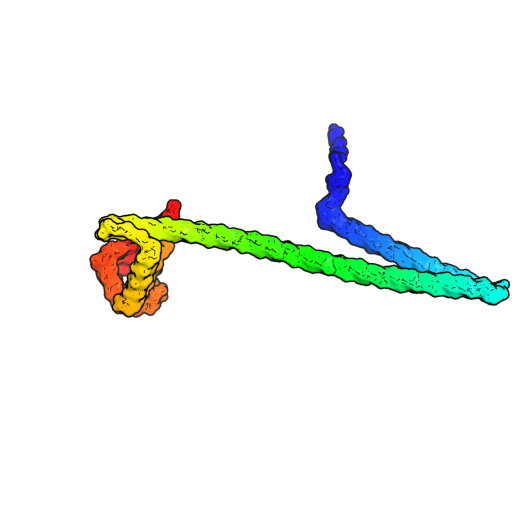N 1
ATOM 702 C CA . LEU A 1 88 ? 19.791 1.448 -28.971 1.00 91.50 88 LEU A CA 1
ATOM 703 C C . LEU A 1 88 ? 19.163 2.719 -28.381 1.00 91.50 88 LEU A C 1
ATOM 705 O O . LEU A 1 88 ? 18.993 2.797 -27.164 1.00 91.50 88 LEU A O 1
ATOM 709 N N . GLN A 1 89 ? 18.793 3.699 -29.208 1.00 88.44 89 GLN A N 1
ATOM 710 C CA . GLN A 1 89 ? 18.048 4.880 -28.761 1.00 88.44 89 GLN A CA 1
ATOM 711 C C . GLN A 1 89 ? 16.638 4.507 -28.287 1.00 88.44 89 GLN A C 1
ATOM 713 O O . GLN A 1 89 ? 16.224 4.945 -27.211 1.00 88.44 89 GLN A O 1
ATOM 718 N N . ASP A 1 90 ? 15.936 3.640 -29.016 1.00 90.94 90 ASP A N 1
ATOM 719 C CA . ASP A 1 90 ? 14.620 3.134 -28.612 1.00 90.94 90 ASP A CA 1
ATOM 720 C C . ASP A 1 90 ? 14.704 2.346 -27.294 1.00 90.94 90 ASP A C 1
ATOM 722 O O . ASP A 1 90 ? 13.918 2.557 -26.370 1.00 90.94 90 ASP A O 1
ATOM 726 N N . GLN A 1 91 ? 15.721 1.494 -27.138 1.00 92.81 91 GLN A N 1
ATOM 727 C CA . GLN A 1 91 ? 15.964 0.780 -25.883 1.00 92.81 91 GLN A CA 1
ATOM 728 C C . GLN A 1 91 ? 16.282 1.736 -24.732 1.00 92.81 91 GLN A C 1
ATOM 730 O O . GLN A 1 91 ? 15.749 1.571 -23.635 1.00 92.81 91 GLN A O 1
ATOM 735 N N . LYS A 1 92 ? 17.111 2.759 -24.968 1.00 91.38 92 LYS A N 1
ATOM 736 C CA . LYS A 1 92 ? 17.447 3.765 -23.953 1.00 91.38 92 LYS A CA 1
ATOM 737 C C . LYS A 1 92 ? 16.193 4.493 -23.466 1.00 91.38 92 LYS A C 1
ATOM 739 O O . LYS A 1 92 ? 15.987 4.591 -22.258 1.00 91.38 92 LYS A O 1
ATOM 744 N N . THR A 1 93 ? 15.344 4.964 -24.379 1.00 91.00 93 THR A N 1
ATOM 745 C CA . THR A 1 93 ? 14.097 5.664 -24.019 1.00 91.00 93 THR A CA 1
ATOM 746 C C . THR A 1 93 ? 13.116 4.741 -23.290 1.00 91.00 93 THR A C 1
ATOM 748 O O . THR A 1 93 ? 12.520 5.134 -22.284 1.00 91.00 93 THR A O 1
ATOM 751 N N . SER A 1 94 ? 13.010 3.477 -23.711 1.00 93.50 94 SER A N 1
ATOM 752 C CA . SER A 1 94 ? 12.212 2.471 -23.004 1.00 93.50 94 SER A CA 1
ATOM 753 C C . SER A 1 94 ? 12.724 2.203 -21.586 1.00 93.50 94 SER A C 1
ATOM 755 O O . SER A 1 94 ? 11.924 2.052 -20.668 1.00 93.50 94 SER A O 1
ATOM 757 N N . VAL A 1 95 ? 14.037 2.125 -21.372 1.00 93.94 95 VAL A N 1
ATOM 758 C CA . VAL A 1 95 ? 14.600 1.922 -20.027 1.00 93.94 95 VAL A CA 1
ATOM 759 C C . VAL A 1 95 ? 14.387 3.163 -19.164 1.00 93.94 95 VAL A C 1
ATOM 761 O O . VAL A 1 95 ? 14.014 3.047 -18.001 1.00 93.94 95 VAL A O 1
ATOM 764 N N . GLN A 1 96 ? 14.561 4.357 -19.726 1.00 92.62 96 GLN A N 1
ATOM 765 C CA . GLN A 1 96 ? 14.380 5.615 -19.003 1.00 92.62 96 GLN A CA 1
ATOM 766 C C . GLN A 1 96 ? 12.937 5.796 -18.512 1.00 92.62 96 GLN A C 1
ATOM 768 O O . GLN A 1 96 ? 12.718 6.148 -17.355 1.00 92.62 96 GLN A O 1
ATOM 773 N N . THR A 1 97 ? 11.948 5.470 -19.348 1.00 92.62 97 THR A N 1
ATOM 774 C CA . THR A 1 97 ? 10.531 5.487 -18.942 1.00 92.62 97 THR A CA 1
ATOM 775 C C . THR A 1 97 ? 10.226 4.470 -17.839 1.00 92.62 97 THR A C 1
ATOM 777 O O . THR A 1 97 ? 9.503 4.793 -16.895 1.00 92.62 97 THR A O 1
ATOM 780 N N . GLN A 1 98 ? 10.816 3.270 -17.893 1.00 93.31 98 GLN A N 1
ATOM 781 C CA . GLN A 1 98 ? 10.686 2.278 -16.819 1.00 93.31 98 GLN A CA 1
ATOM 782 C C . GLN A 1 98 ? 11.319 2.751 -15.506 1.00 93.31 98 GLN A C 1
ATOM 784 O O . GLN A 1 98 ? 10.728 2.557 -14.445 1.00 93.31 98 GLN A O 1
ATOM 789 N N . VAL A 1 99 ? 12.492 3.388 -15.558 1.00 94.25 99 VAL A N 1
ATOM 790 C CA . VAL A 1 99 ? 13.176 3.923 -14.371 1.00 94.25 99 VAL A CA 1
ATOM 791 C C . VAL A 1 99 ? 12.338 5.002 -13.690 1.00 94.25 99 VAL A C 1
ATOM 793 O O . VAL A 1 99 ? 12.161 4.944 -12.473 1.00 94.25 99 VAL A O 1
ATOM 796 N N . GLU A 1 100 ? 11.771 5.942 -14.448 1.00 92.06 100 GLU A N 1
ATOM 797 C CA . GLU A 1 100 ? 10.887 6.962 -13.873 1.00 92.06 100 GLU A CA 1
ATOM 798 C C . GLU A 1 100 ? 9.623 6.336 -13.260 1.00 92.06 100 GLU A C 1
ATOM 800 O O . GLU A 1 100 ? 9.255 6.683 -12.137 1.00 92.06 100 GLU A O 1
ATOM 805 N N . GLY A 1 101 ? 9.019 5.336 -13.914 1.00 92.25 101 GLY A N 1
ATOM 806 C CA . GLY A 1 101 ? 7.882 4.596 -13.349 1.00 92.25 101 GLY A CA 1
ATOM 807 C C . GLY A 1 101 ? 8.222 3.817 -12.068 1.00 92.25 101 GLY A C 1
ATOM 808 O O . GLY A 1 101 ? 7.436 3.767 -11.121 1.00 92.25 101 GLY A O 1
ATOM 809 N N . LEU A 1 102 ? 9.418 3.231 -11.986 1.00 93.69 102 LEU A N 1
ATOM 810 C CA . LEU A 1 102 ? 9.890 2.572 -10.765 1.00 93.69 102 LEU A CA 1
ATOM 811 C C . LEU A 1 102 ? 10.147 3.579 -9.644 1.00 93.69 102 LEU A C 1
ATOM 813 O O . LEU A 1 102 ? 9.827 3.299 -8.490 1.00 93.69 102 LEU A O 1
ATOM 817 N N . LYS A 1 103 ? 10.677 4.759 -9.968 1.00 93.12 103 LYS A N 1
ATOM 818 C CA . LYS A 1 103 ? 10.923 5.833 -9.002 1.00 93.12 103 LYS A CA 1
ATOM 819 C C . LYS A 1 103 ? 9.622 6.356 -8.394 1.00 93.12 103 LYS A C 1
ATOM 821 O O . LYS A 1 103 ? 9.553 6.528 -7.177 1.00 93.12 103 LYS A O 1
ATOM 826 N N . THR A 1 104 ? 8.580 6.550 -9.205 1.00 92.75 104 THR A N 1
ATOM 827 C CA . THR A 1 104 ? 7.254 6.939 -8.700 1.00 92.75 104 THR A CA 1
ATOM 828 C C . THR A 1 104 ? 6.664 5.860 -7.797 1.00 92.75 104 THR A C 1
ATOM 830 O O . THR A 1 104 ? 6.183 6.170 -6.709 1.00 92.75 104 THR A O 1
ATOM 833 N N . ASN A 1 105 ? 6.769 4.587 -8.192 1.00 92.75 105 ASN A N 1
ATOM 834 C CA . ASN A 1 105 ? 6.286 3.469 -7.379 1.00 92.75 105 ASN A CA 1
ATOM 835 C C . ASN A 1 105 ? 7.027 3.367 -6.044 1.00 92.75 105 ASN A C 1
ATOM 837 O O . ASN A 1 105 ? 6.395 3.185 -5.008 1.00 92.75 105 ASN A O 1
ATOM 841 N N . LEU A 1 106 ? 8.351 3.533 -6.053 1.00 94.38 106 LEU A N 1
ATOM 842 C CA . LEU A 1 106 ? 9.171 3.513 -4.845 1.00 94.38 106 LEU A CA 1
ATOM 843 C C . LEU A 1 106 ? 8.773 4.644 -3.891 1.00 94.38 106 LEU A C 1
ATOM 845 O O . LEU A 1 106 ? 8.635 4.404 -2.695 1.00 94.38 106 LEU A O 1
ATOM 849 N N . SER A 1 107 ? 8.522 5.848 -4.413 1.00 93.38 107 SER A N 1
ATOM 850 C CA . SER A 1 107 ? 8.032 6.965 -3.601 1.00 93.38 107 SER A CA 1
ATOM 851 C C . SER A 1 107 ? 6.688 6.652 -2.939 1.00 93.38 107 SER A C 1
ATOM 853 O O . SER A 1 107 ? 6.538 6.905 -1.748 1.00 93.38 107 SER A O 1
ATOM 855 N N . MET A 1 108 ? 5.730 6.079 -3.677 1.00 93.19 108 MET A N 1
ATOM 856 C CA . MET A 1 108 ? 4.424 5.700 -3.118 1.00 93.19 108 MET A CA 1
ATOM 857 C C . MET A 1 108 ? 4.555 4.620 -2.040 1.00 93.19 108 MET A C 1
ATOM 859 O O . MET A 1 108 ? 4.012 4.777 -0.951 1.00 93.19 108 MET A O 1
ATOM 863 N N . LEU A 1 109 ? 5.329 3.565 -2.313 1.00 94.31 109 LEU A N 1
ATOM 864 C CA . LEU A 1 109 ? 5.616 2.492 -1.355 1.00 94.31 109 LEU A CA 1
ATOM 865 C C . LEU A 1 109 ? 6.307 3.016 -0.091 1.00 94.31 109 LEU A C 1
ATOM 867 O O . LEU A 1 109 ? 6.036 2.535 1.005 1.00 94.31 109 LEU A O 1
ATOM 871 N N . SER A 1 110 ? 7.193 4.004 -0.226 1.00 94.31 110 SER A N 1
ATOM 872 C CA . SER A 1 110 ? 7.846 4.633 0.922 1.00 94.31 110 SER A CA 1
ATOM 873 C C . SER A 1 110 ? 6.845 5.383 1.800 1.00 94.31 110 SER A C 1
ATOM 875 O O . SER A 1 110 ? 6.901 5.249 3.019 1.00 94.31 110 SER A O 1
ATOM 877 N N . SER A 1 111 ? 5.922 6.140 1.201 1.00 93.88 111 SER A N 1
ATOM 878 C CA . SER A 1 111 ? 4.870 6.842 1.946 1.00 93.88 111 SER A CA 1
ATOM 879 C C . SER A 1 111 ? 3.877 5.879 2.598 1.00 93.88 111 SER A C 1
ATOM 881 O O . SER A 1 111 ? 3.482 6.088 3.740 1.00 93.88 111 SER A O 1
ATOM 883 N N . GLU A 1 112 ? 3.499 4.801 1.909 1.00 93.50 112 GLU A N 1
ATOM 884 C CA . GLU A 1 112 ? 2.635 3.759 2.476 1.00 93.50 112 GLU A CA 1
ATOM 885 C C . GLU A 1 112 ? 3.312 3.058 3.660 1.00 93.50 112 GLU A C 1
ATOM 887 O O . GLU A 1 112 ? 2.690 2.859 4.702 1.00 93.50 112 GLU A O 1
ATOM 892 N N . LYS A 1 113 ? 4.609 2.751 3.545 1.00 94.81 113 LYS A N 1
ATOM 893 C CA . LYS A 1 113 ? 5.393 2.189 4.648 1.00 94.81 113 LYS A CA 1
ATOM 894 C C . LYS A 1 113 ? 5.390 3.110 5.870 1.00 94.81 113 LYS A C 1
ATOM 896 O O . LYS A 1 113 ? 5.176 2.626 6.977 1.00 94.81 113 LYS A O 1
ATOM 901 N N . GLU A 1 114 ? 5.628 4.406 5.679 1.00 95.06 114 GLU A N 1
ATOM 902 C CA . GLU A 1 114 ? 5.622 5.384 6.772 1.00 95.06 114 GLU A CA 1
ATOM 903 C C . GLU A 1 114 ? 4.244 5.453 7.445 1.00 95.06 114 GLU A C 1
ATOM 905 O O . GLU A 1 114 ? 4.152 5.374 8.668 1.00 95.06 114 GLU A O 1
ATOM 910 N N . ALA A 1 115 ? 3.161 5.480 6.660 1.00 93.00 115 ALA A N 1
ATOM 911 C CA . ALA A 1 115 ? 1.800 5.437 7.191 1.00 93.00 115 ALA A CA 1
ATOM 912 C C . ALA A 1 115 ? 1.552 4.175 8.043 1.00 93.00 115 ALA A C 1
ATOM 914 O O . ALA A 1 115 ? 1.081 4.276 9.176 1.00 93.00 115 ALA A O 1
ATOM 915 N N . VAL A 1 116 ? 1.946 2.996 7.554 1.00 94.25 116 VAL A N 1
ATOM 916 C CA . VAL A 1 116 ? 1.817 1.730 8.299 1.00 94.25 116 VAL A CA 1
ATOM 917 C C . VAL A 1 116 ? 2.660 1.730 9.579 1.00 94.25 116 VAL A C 1
ATOM 919 O O . VAL A 1 116 ? 2.215 1.224 10.610 1.00 94.25 116 VAL A O 1
ATOM 922 N N . GLU A 1 117 ? 3.866 2.302 9.555 1.00 94.12 117 GLU A N 1
ATOM 923 C CA . GLU A 1 117 ? 4.704 2.438 10.752 1.00 94.12 117 GLU A CA 1
ATOM 924 C C . GLU A 1 117 ? 4.043 3.349 11.798 1.00 94.12 117 GLU A C 1
ATOM 926 O O . GLU A 1 117 ? 3.984 2.975 12.972 1.00 94.12 117 GLU A O 1
ATOM 931 N N . THR A 1 118 ? 3.458 4.477 11.381 1.00 93.62 118 THR A N 1
ATOM 932 C CA . THR A 1 118 ? 2.722 5.366 12.297 1.00 93.62 118 THR A CA 1
ATOM 933 C C . THR A 1 118 ? 1.482 4.701 12.898 1.00 93.62 118 THR A C 1
ATOM 935 O O . THR A 1 118 ? 1.234 4.829 14.099 1.00 93.62 118 THR A O 1
ATOM 938 N N . GLU A 1 119 ? 0.728 3.933 12.107 1.00 91.19 119 GLU A N 1
ATOM 939 C CA . GLU A 1 119 ? -0.451 3.207 12.588 1.00 91.19 119 GLU A CA 1
ATOM 940 C C . GLU A 1 119 ? -0.056 2.111 13.586 1.00 91.19 119 GLU A C 1
ATOM 942 O O . GLU A 1 119 ? -0.667 1.976 14.649 1.00 91.19 119 GLU A O 1
ATOM 947 N N . ARG A 1 120 ? 1.020 1.370 13.294 1.00 90.94 120 ARG A N 1
ATOM 948 C CA . ARG A 1 120 ? 1.578 0.367 14.207 1.00 90.94 120 ARG A CA 1
ATOM 949 C C . ARG A 1 120 ? 1.972 0.987 15.547 1.00 90.94 120 ARG A C 1
ATOM 951 O O . ARG A 1 120 ? 1.692 0.398 16.592 1.00 90.94 120 ARG A O 1
ATOM 958 N N . ASP A 1 121 ? 2.627 2.142 15.529 1.00 90.69 121 ASP A N 1
ATOM 959 C CA . ASP A 1 121 ? 3.066 2.816 16.752 1.00 90.69 121 ASP A CA 1
ATOM 960 C C . ASP A 1 121 ? 1.881 3.307 17.582 1.00 90.69 121 ASP A C 1
ATOM 962 O O . ASP A 1 121 ? 1.862 3.102 18.799 1.00 90.69 121 ASP A O 1
ATOM 966 N N . SER A 1 122 ? 0.853 3.852 16.929 1.00 89.31 122 SER A N 1
ATOM 967 C CA . SER A 1 122 ? -0.411 4.212 17.578 1.00 89.31 122 SER A CA 1
ATOM 968 C C . SER A 1 122 ? -1.075 2.995 18.241 1.00 89.31 122 SER A C 1
ATOM 970 O O . SER A 1 122 ? -1.353 3.012 19.443 1.00 89.31 122 SER A O 1
ATOM 972 N N . LEU A 1 123 ? -1.218 1.883 17.511 1.00 85.50 123 LEU A N 1
ATOM 973 C CA . LE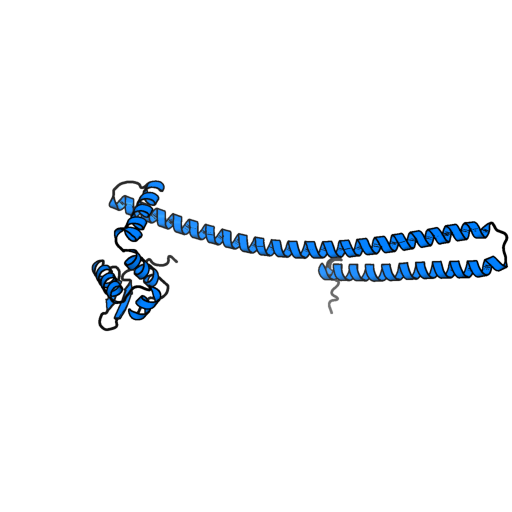U A 1 123 ? -1.766 0.629 18.044 1.00 85.50 123 LEU A CA 1
ATOM 974 C C . LEU A 1 123 ? -0.947 0.083 19.219 1.00 85.50 123 LEU A C 1
ATOM 976 O O . LEU A 1 123 ? -1.507 -0.435 20.187 1.00 85.50 123 LEU A O 1
ATOM 980 N N . SER A 1 124 ? 0.381 0.207 19.169 1.00 85.88 124 SER A N 1
ATOM 981 C CA . SER A 1 124 ? 1.248 -0.212 20.269 1.00 85.88 124 SER A CA 1
ATOM 982 C C . SER A 1 124 ? 1.013 0.626 21.528 1.00 85.88 124 SER A C 1
ATOM 984 O O . SER A 1 124 ? 0.990 0.076 22.631 1.00 85.88 124 SER A O 1
ATOM 986 N N . GLN A 1 125 ? 0.805 1.939 21.387 1.00 87.06 125 GLN A N 1
ATOM 987 C CA . GLN A 1 125 ? 0.466 2.812 22.514 1.00 87.06 125 GLN A CA 1
ATOM 988 C C . GLN A 1 125 ? -0.914 2.482 23.091 1.00 87.06 125 GLN A C 1
ATOM 990 O O . GLN A 1 125 ? -1.081 2.444 24.312 1.00 87.06 125 GLN A O 1
ATOM 995 N N . GLU A 1 126 ? -1.905 2.212 22.240 1.00 84.62 126 GLU A N 1
ATOM 996 C CA . GLU A 1 126 ? -3.235 1.791 22.687 1.00 84.62 126 GLU A CA 1
ATOM 997 C C . GLU A 1 126 ? -3.191 0.461 23.444 1.00 84.62 126 GLU A C 1
ATOM 999 O O . GLU A 1 126 ? -3.761 0.357 24.531 1.00 84.62 126 GLU A O 1
ATOM 1004 N N . LEU A 1 127 ? -2.453 -0.531 22.938 1.00 83.19 127 LEU A N 1
ATOM 1005 C CA . LEU A 1 127 ? -2.245 -1.802 23.636 1.00 83.19 127 LEU A CA 1
ATOM 1006 C C . LEU A 1 127 ? -1.567 -1.608 24.991 1.00 83.19 127 LEU A C 1
ATOM 1008 O O . LEU A 1 127 ? -1.966 -2.245 25.965 1.00 83.19 127 LEU A O 1
ATOM 1012 N N . GLN A 1 128 ? -0.587 -0.708 25.080 1.00 84.25 128 GLN A N 1
ATOM 1013 C CA . GLN A 1 128 ? 0.059 -0.391 26.349 1.00 84.25 128 GLN A CA 1
ATOM 1014 C C . GLN A 1 128 ? -0.934 0.219 27.347 1.00 84.25 128 GLN A C 1
ATOM 1016 O O . GLN A 1 128 ? -0.956 -0.194 28.504 1.00 84.25 128 GLN A O 1
ATOM 1021 N N . ARG A 1 129 ? -1.810 1.132 26.904 1.00 83.69 129 ARG A N 1
ATOM 1022 C CA . ARG A 1 129 ? -2.886 1.686 27.749 1.00 83.69 129 ARG A CA 1
ATOM 1023 C C . ARG A 1 129 ? -3.878 0.618 28.206 1.00 83.69 129 ARG A C 1
ATOM 1025 O O . ARG A 1 129 ? -4.329 0.645 29.347 1.00 83.69 129 ARG A O 1
ATOM 1032 N N . ILE A 1 130 ? -4.233 -0.328 27.337 1.00 82.12 130 ILE A N 1
ATOM 1033 C CA . ILE A 1 130 ? -5.090 -1.458 27.721 1.00 82.12 130 ILE A CA 1
ATOM 1034 C C . ILE A 1 130 ? -4.374 -2.329 28.762 1.00 82.12 130 ILE A C 1
ATOM 1036 O O . ILE A 1 130 ? -4.999 -2.740 29.737 1.00 82.12 130 ILE A O 1
ATOM 1040 N N . GLY A 1 131 ? -3.068 -2.557 28.599 1.00 80.31 131 GLY A N 1
ATOM 1041 C CA . GLY A 1 131 ? -2.229 -3.254 29.574 1.00 80.31 131 GLY A CA 1
ATOM 1042 C C . GLY A 1 131 ? -2.240 -2.593 30.948 1.00 80.31 131 GLY A C 1
ATOM 1043 O O . GLY A 1 131 ? -2.522 -3.263 31.937 1.00 80.31 131 GLY A O 1
ATOM 1044 N N . THR A 1 132 ? -2.045 -1.272 31.012 1.00 82.94 132 THR A N 1
ATOM 1045 C CA . THR A 1 132 ? -2.094 -0.536 32.286 1.00 82.94 132 THR A CA 1
ATOM 1046 C C . THR A 1 132 ? -3.477 -0.601 32.932 1.00 82.94 132 THR A C 1
ATOM 1048 O O . THR A 1 132 ? -3.582 -0.819 34.133 1.00 82.94 132 THR A O 1
ATOM 1051 N N . LEU A 1 133 ? -4.555 -0.485 32.148 1.00 80.25 133 LEU A N 1
ATOM 1052 C CA . LEU A 1 133 ? -5.920 -0.625 32.671 1.00 80.25 133 LEU A CA 1
ATOM 1053 C C . LEU A 1 133 ? -6.189 -2.042 33.198 1.00 80.25 133 LEU A C 1
ATOM 1055 O O . LEU A 1 133 ? -6.845 -2.216 34.222 1.00 80.25 133 LEU A O 1
ATOM 1059 N N . TYR A 1 134 ? -5.685 -3.065 32.509 1.00 77.38 134 TYR A N 1
ATOM 1060 C CA . TYR A 1 134 ? -5.792 -4.447 32.965 1.00 77.38 134 TYR A CA 1
ATOM 1061 C C . TYR A 1 134 ? -5.025 -4.670 34.274 1.00 77.38 134 TYR A C 1
ATOM 1063 O O . TYR A 1 134 ? -5.539 -5.321 35.185 1.00 77.38 134 TYR A O 1
ATOM 1071 N N . GLU A 1 135 ? -3.826 -4.102 34.390 1.00 83.12 135 GLU A N 1
ATOM 1072 C CA . GLU A 1 135 ? -3.024 -4.112 35.614 1.00 83.12 135 GLU A CA 1
ATOM 1073 C C . GLU A 1 135 ? -3.747 -3.449 36.781 1.00 83.12 135 GLU A C 1
ATOM 1075 O O . GLU A 1 135 ? -3.835 -4.037 37.857 1.00 83.12 135 GLU A O 1
ATOM 1080 N N . GLU A 1 136 ? -4.325 -2.268 36.566 1.00 78.00 136 GLU A N 1
ATOM 1081 C CA . GLU A 1 136 ? -5.115 -1.560 37.576 1.00 78.00 136 GLU A CA 1
ATOM 1082 C C . GLU A 1 136 ? -6.324 -2.382 38.046 1.00 78.00 136 GLU A C 1
ATOM 1084 O O . GLU A 1 136 ? -6.643 -2.401 39.235 1.00 78.00 136 GLU A O 1
ATOM 1089 N N . LEU A 1 137 ? -6.992 -3.087 37.127 1.00 74.75 137 LEU A N 1
ATOM 1090 C CA . LEU A 1 137 ? -8.189 -3.875 37.430 1.00 74.75 137 LEU A CA 1
ATOM 1091 C C . LEU A 1 137 ? -7.884 -5.215 38.104 1.00 74.75 137 LEU A C 1
ATOM 1093 O O . LEU A 1 137 ? -8.665 -5.679 38.935 1.00 74.75 137 LEU A O 1
ATOM 1097 N N . THR A 1 138 ? -6.791 -5.869 37.716 1.00 77.00 138 THR A N 1
ATOM 1098 C CA . THR A 1 138 ? -6.497 -7.252 38.125 1.00 77.00 138 THR A CA 1
ATOM 1099 C C . THR A 1 138 ? -5.340 -7.367 39.111 1.00 77.00 138 THR A C 1
ATOM 1101 O O . THR A 1 138 ? -5.152 -8.429 39.709 1.00 77.00 138 THR A O 1
ATOM 1104 N N . GLY A 1 139 ? -4.559 -6.299 39.285 1.00 80.00 139 GLY A N 1
ATOM 1105 C CA . GLY A 1 139 ? -3.320 -6.288 40.058 1.00 80.00 139 GLY A CA 1
ATOM 1106 C C . GLY A 1 139 ? -2.193 -7.116 39.432 1.00 80.00 139 GLY A C 1
ATOM 1107 O O . GLY A 1 139 ? -1.216 -7.417 40.117 1.00 80.00 139 GLY A O 1
ATOM 1108 N N . LYS A 1 140 ? -2.332 -7.541 38.168 1.00 79.25 140 LYS A N 1
ATOM 1109 C CA . LYS A 1 140 ? -1.376 -8.410 37.471 1.00 79.25 140 LYS A CA 1
ATOM 1110 C C . LYS A 1 140 ? -0.851 -7.748 36.211 1.00 79.25 140 LYS A C 1
ATOM 1112 O O . LYS A 1 140 ? -1.637 -7.273 35.398 1.00 79.25 140 LYS A O 1
ATOM 1117 N N . GLN A 1 141 ? 0.467 -7.809 36.039 1.00 74.56 141 GLN A N 1
ATOM 1118 C CA . GLN A 1 141 ? 1.141 -7.365 34.825 1.00 74.56 141 GLN A CA 1
ATOM 1119 C C . GLN A 1 141 ? 0.719 -8.222 33.637 1.00 74.56 141 GLN A C 1
ATOM 1121 O O . GLN A 1 141 ? 0.820 -9.448 33.701 1.00 74.56 141 GLN A O 1
ATOM 1126 N N . ALA A 1 142 ? 0.215 -7.586 32.581 1.00 69.38 142 ALA A N 1
ATOM 1127 C CA . ALA A 1 142 ? -0.283 -8.305 31.417 1.00 69.38 142 ALA A CA 1
ATOM 1128 C C . ALA A 1 142 ? 0.855 -8.574 30.427 1.00 69.38 142 ALA A C 1
ATOM 1130 O O . ALA A 1 142 ? 1.536 -7.649 29.983 1.00 69.38 142 ALA A O 1
ATOM 1131 N N . ASN A 1 143 ? 1.029 -9.830 30.016 1.00 77.25 143 ASN A N 1
ATOM 1132 C CA . ASN A 1 143 ? 1.832 -10.143 28.833 1.00 77.25 143 ASN A CA 1
ATOM 1133 C C . ASN A 1 143 ? 1.053 -9.729 27.563 1.00 77.25 143 ASN A C 1
ATOM 1135 O O . ASN A 1 143 ? -0.167 -9.879 27.489 1.00 77.25 143 ASN A O 1
ATOM 1139 N N . GLN A 1 144 ? 1.754 -9.247 26.535 1.00 70.00 144 GLN A N 1
ATOM 1140 C CA . GLN A 1 144 ? 1.199 -8.941 25.214 1.00 70.00 144 GLN A CA 1
ATOM 1141 C C . GLN A 1 144 ? 0.402 -10.114 24.600 1.00 70.00 144 GLN A C 1
ATOM 1143 O O . GLN A 1 144 ? -0.634 -9.890 23.973 1.00 70.00 144 GLN A O 1
ATOM 1148 N N . GLU A 1 145 ? 0.832 -11.363 24.805 1.00 71.94 145 GLU A N 1
ATOM 1149 C CA . GLU A 1 145 ? 0.096 -12.557 24.360 1.00 71.94 145 GLU A CA 1
ATOM 1150 C C . GLU A 1 145 ? -1.214 -12.764 25.130 1.00 71.94 145 GLU A C 1
ATOM 1152 O O . GLU A 1 145 ? -2.230 -13.123 24.532 1.00 71.94 145 GLU A O 1
ATOM 1157 N N . GLU A 1 146 ? -1.227 -12.479 26.435 1.00 67.06 146 GLU A N 1
ATOM 1158 C CA . GLU A 1 146 ? -2.434 -12.556 27.263 1.00 67.06 146 GLU A CA 1
ATOM 1159 C C . GLU A 1 146 ? -3.429 -11.461 26.883 1.00 67.06 146 GLU A C 1
ATOM 1161 O O . GLU A 1 146 ? -4.610 -11.750 26.700 1.00 67.06 146 GLU A O 1
ATOM 1166 N N . LEU A 1 147 ? -2.959 -10.226 26.672 1.00 71.25 147 LEU A N 1
ATOM 1167 C CA . LEU A 1 147 ? -3.792 -9.128 26.176 1.00 71.25 147 LEU A CA 1
ATOM 1168 C C . LEU A 1 147 ? -4.405 -9.464 24.821 1.00 71.25 147 LEU A C 1
ATOM 1170 O O . LEU A 1 147 ? -5.603 -9.275 24.624 1.00 71.25 147 LEU A O 1
ATOM 1174 N N . ARG A 1 148 ? -3.609 -10.016 23.900 1.00 70.31 148 ARG A N 1
ATOM 1175 C CA . ARG A 1 148 ? -4.095 -10.455 22.590 1.00 70.31 148 ARG A CA 1
ATOM 1176 C C . ARG A 1 148 ? -5.134 -11.570 22.717 1.00 70.31 148 ARG A C 1
ATOM 1178 O O . ARG A 1 148 ? -6.143 -11.534 22.014 1.00 70.31 148 ARG A O 1
ATOM 1185 N N . GLY A 1 149 ? -4.918 -12.525 23.621 1.00 67.12 149 GLY A N 1
ATOM 1186 C CA . GLY A 1 149 ? -5.879 -13.581 23.935 1.00 67.12 149 GLY A CA 1
ATOM 1187 C C . GLY A 1 149 ? -7.189 -13.029 24.501 1.00 67.12 149 GLY A C 1
ATOM 1188 O O . GLY A 1 149 ? -8.262 -13.387 24.022 1.00 67.12 149 GLY A O 1
ATOM 1189 N N . ILE A 1 150 ? -7.117 -12.100 25.456 1.00 68.69 150 ILE A N 1
ATOM 1190 C CA . ILE A 1 150 ? -8.286 -11.445 26.061 1.00 68.69 150 ILE A CA 1
ATOM 1191 C C . ILE A 1 150 ? -9.047 -10.616 25.023 1.00 68.69 150 ILE A C 1
ATOM 1193 O O . ILE A 1 150 ? -10.268 -10.734 24.945 1.00 68.69 150 ILE A O 1
ATOM 1197 N N . LEU A 1 151 ? -8.356 -9.830 24.192 1.00 73.06 151 LEU A N 1
ATOM 1198 C CA . LEU A 1 151 ? -8.972 -9.088 23.087 1.00 73.06 151 LEU A CA 1
ATOM 1199 C C . LEU A 1 151 ? -9.651 -10.031 22.093 1.00 73.06 151 LEU A C 1
ATOM 1201 O O . LEU A 1 151 ? -10.778 -9.774 21.688 1.00 73.06 151 LEU A O 1
ATOM 1205 N N . SER A 1 152 ? -9.009 -11.143 21.733 1.00 67.00 152 SER A N 1
ATOM 1206 C CA . SER A 1 152 ? -9.587 -12.138 20.825 1.00 67.00 152 SER A CA 1
ATOM 1207 C C . SER A 1 152 ? -10.834 -12.800 21.415 1.00 67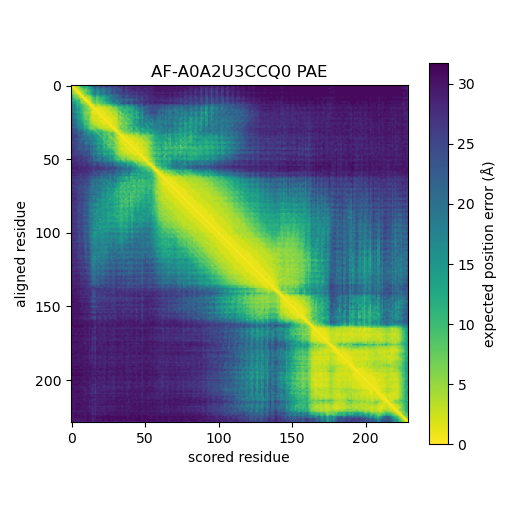.00 152 SER A C 1
ATOM 1209 O O . SER A 1 152 ? -11.844 -12.920 20.720 1.00 67.00 152 SER A O 1
ATOM 1211 N N . ILE A 1 153 ? -10.813 -13.158 22.703 1.00 61.38 153 ILE A N 1
ATOM 1212 C CA . ILE A 1 153 ? -11.985 -13.683 23.416 1.00 61.38 153 ILE A CA 1
ATOM 1213 C C . ILE A 1 153 ? -13.085 -12.619 23.474 1.00 61.38 153 ILE A C 1
ATOM 1215 O O . ILE A 1 153 ? -14.240 -12.934 23.213 1.00 61.38 153 ILE A O 1
ATOM 1219 N N . TYR A 1 154 ? -12.747 -11.362 23.763 1.00 68.06 154 TYR A N 1
ATOM 1220 C CA . TYR A 1 154 ? -13.709 -10.262 23.820 1.00 68.06 154 TYR A CA 1
ATOM 1221 C C . TYR A 1 154 ? -14.366 -9.999 22.461 1.00 68.06 154 TYR A C 1
ATOM 1223 O O . TYR A 1 154 ? -15.588 -9.892 22.393 1.00 68.06 154 TYR A O 1
ATOM 1231 N N . ILE A 1 155 ? -13.582 -9.964 21.379 1.00 67.75 155 ILE A N 1
ATOM 1232 C CA . ILE A 1 155 ? -14.080 -9.838 20.002 1.00 67.75 155 ILE A CA 1
ATOM 1233 C C . ILE A 1 155 ? -15.007 -11.011 19.678 1.00 67.75 155 ILE A C 1
ATOM 1235 O O . ILE A 1 155 ? -16.140 -10.787 19.273 1.00 67.75 155 ILE A O 1
ATOM 1239 N N . THR A 1 156 ? -14.588 -12.246 19.963 1.00 65.56 156 THR A N 1
ATOM 1240 C CA . THR A 1 156 ? -15.399 -13.452 19.713 1.00 65.56 156 THR A CA 1
ATOM 1241 C C . THR A 1 156 ? -16.703 -13.438 20.520 1.00 65.56 156 THR A C 1
ATOM 1243 O O . THR A 1 156 ? -17.777 -13.728 19.999 1.00 65.56 156 THR A O 1
ATOM 1246 N N . LEU A 1 157 ? -16.656 -13.048 21.797 1.00 58.16 157 LEU A N 1
ATOM 1247 C CA . LEU A 1 157 ? -17.849 -12.929 22.638 1.00 58.16 157 LEU A CA 1
ATOM 1248 C C . LEU A 1 157 ? -18.798 -11.840 22.117 1.00 58.16 157 LEU A C 1
ATOM 1250 O O . LEU A 1 157 ? -20.012 -12.055 22.078 1.00 58.16 157 LEU A O 1
ATOM 1254 N N . MET A 1 158 ? -18.262 -10.693 21.694 1.00 66.56 158 MET A N 1
ATOM 1255 C CA . MET A 1 158 ? -19.043 -9.593 21.126 1.00 66.56 158 MET A CA 1
ATOM 1256 C C . MET A 1 158 ? -19.639 -9.949 19.758 1.00 66.56 158 MET A C 1
ATOM 1258 O O . MET A 1 158 ? -20.792 -9.614 19.495 1.00 66.56 158 MET A O 1
ATOM 1262 N N . GLU A 1 159 ? -18.910 -10.641 18.888 1.00 65.06 159 GLU A N 1
ATOM 1263 C CA . GLU A 1 159 ? -19.367 -10.968 17.535 1.00 65.06 159 GLU A CA 1
ATOM 1264 C C . GLU A 1 159 ? -20.312 -12.176 17.502 1.00 65.06 159 GLU A C 1
ATOM 1266 O O . GLU A 1 159 ? -21.392 -12.076 16.905 1.00 65.06 159 GLU A O 1
ATOM 1271 N N . ASP A 1 160 ? -19.962 -13.264 18.197 1.00 59.25 160 ASP A N 1
ATOM 1272 C CA . ASP A 1 160 ? -20.623 -14.567 18.051 1.00 59.25 160 ASP A CA 1
ATOM 1273 C C . ASP A 1 160 ? -21.619 -14.885 19.174 1.00 59.25 160 ASP A C 1
ATOM 1275 O O . ASP A 1 160 ? -22.681 -15.455 18.915 1.00 59.25 160 ASP A O 1
ATOM 1279 N N . VAL A 1 161 ? -21.323 -14.510 20.425 1.00 55.12 161 VAL A N 1
ATOM 1280 C CA . VAL A 1 161 ? -22.120 -14.953 21.590 1.00 55.12 161 VAL A CA 1
ATOM 1281 C C . VAL A 1 161 ? -23.207 -13.949 21.978 1.00 55.12 161 VAL A C 1
ATOM 1283 O O . VAL A 1 161 ? -24.334 -14.343 22.277 1.00 55.12 161 VAL A O 1
ATOM 1286 N N . PHE A 1 162 ? -22.933 -12.643 21.931 1.00 57.56 162 PHE A N 1
ATOM 1287 C CA . PHE A 1 162 ? -23.876 -11.628 22.424 1.00 57.56 162 PHE A CA 1
ATOM 1288 C C . PHE A 1 162 ? -24.902 -11.119 21.399 1.00 57.56 162 PHE A C 1
ATOM 1290 O O . PHE A 1 162 ? -25.646 -10.186 21.692 1.00 57.56 162 PHE A O 1
ATOM 1297 N N . SER A 1 163 ? -24.958 -11.667 20.176 1.00 60.78 163 SER A N 1
ATOM 1298 C CA . SER A 1 163 ? -25.558 -10.945 19.030 1.00 60.78 163 SER A CA 1
ATOM 1299 C C . SER A 1 163 ? -24.976 -9.526 18.864 1.00 60.78 163 SER A C 1
ATOM 1301 O O . SER A 1 163 ? -25.591 -8.663 18.226 1.00 60.78 163 SER A O 1
ATOM 1303 N N . GLY A 1 164 ? -23.795 -9.275 19.441 1.00 60.81 164 GLY A N 1
ATOM 1304 C CA . GLY A 1 164 ? -23.188 -7.957 19.568 1.00 60.81 164 GLY A CA 1
ATOM 1305 C C . GLY A 1 164 ? -22.679 -7.425 18.239 1.00 60.81 164 GLY A C 1
ATOM 1306 O O . GLY A 1 164 ? -22.362 -6.251 18.153 1.00 60.81 164 GLY A O 1
ATOM 1307 N N . ARG A 1 165 ? -22.753 -8.202 17.153 1.00 72.19 165 ARG A N 1
ATOM 1308 C CA . ARG A 1 165 ? -22.640 -7.693 15.781 1.00 72.19 165 ARG A CA 1
ATOM 1309 C C . ARG A 1 165 ? -23.566 -6.497 15.525 1.00 72.19 165 ARG A C 1
ATOM 1311 O O . ARG A 1 165 ? -23.190 -5.581 14.802 1.00 72.19 165 ARG A O 1
ATOM 1318 N N . ALA A 1 166 ? -24.760 -6.476 16.126 1.00 79.62 166 ALA A N 1
ATOM 1319 C CA . ALA A 1 166 ? -25.675 -5.341 16.025 1.00 79.62 166 ALA A CA 1
ATOM 1320 C C . ALA A 1 166 ? -25.211 -4.142 16.876 1.00 79.62 166 ALA A C 1
ATOM 1322 O O . ALA A 1 166 ? -25.142 -3.026 16.366 1.00 79.62 166 ALA A O 1
ATOM 1323 N N . HIS A 1 167 ? -24.847 -4.370 18.142 1.00 77.94 167 HIS A N 1
ATOM 1324 C CA . HIS A 1 167 ? -24.356 -3.334 19.062 1.00 77.94 167 HIS A CA 1
ATOM 1325 C C . HIS A 1 167 ? -23.021 -2.730 18.608 1.00 77.94 167 HIS A C 1
ATOM 1327 O O . HIS A 1 167 ? -22.899 -1.511 18.553 1.00 77.94 167 HIS A O 1
ATOM 1333 N N . PHE A 1 168 ? -22.062 -3.562 18.202 1.00 74.88 168 PHE A N 1
ATOM 1334 C CA . PHE A 1 168 ? -20.771 -3.175 17.637 1.00 74.88 168 PHE A CA 1
ATOM 1335 C C . PHE A 1 168 ? -20.944 -2.358 16.361 1.00 74.88 168 PHE A C 1
ATOM 1337 O O . PHE A 1 168 ? -20.363 -1.288 16.251 1.00 74.88 168 PHE A O 1
ATOM 1344 N N . LYS A 1 169 ? -21.793 -2.803 15.424 1.00 79.69 169 LYS A N 1
ATOM 1345 C CA . LYS A 1 169 ? -22.034 -2.073 14.171 1.00 79.69 169 LYS A CA 1
ATOM 1346 C C . LYS A 1 169 ? -22.694 -0.712 14.401 1.00 79.69 169 LYS A C 1
ATOM 1348 O O . LYS A 1 169 ? -22.414 0.236 13.676 1.00 79.69 169 LYS A O 1
ATOM 1353 N N . VAL A 1 170 ? -23.567 -0.601 15.403 1.00 82.62 170 VAL A N 1
ATOM 1354 C CA . VAL A 1 170 ? -24.134 0.691 15.815 1.00 82.62 170 VAL A CA 1
ATOM 1355 C C . VAL A 1 170 ? -23.051 1.570 16.436 1.00 82.62 170 VAL A C 1
ATOM 1357 O O . VAL A 1 170 ? -22.910 2.717 16.027 1.00 82.62 170 VAL A O 1
ATOM 1360 N N . LEU A 1 171 ? -22.258 1.046 17.372 1.00 77.31 171 LEU A N 1
ATOM 1361 C CA . LEU A 1 171 ? -21.192 1.811 18.019 1.00 77.31 171 LEU A CA 1
ATOM 1362 C C . LEU A 1 171 ? -20.118 2.271 17.028 1.00 77.31 171 LEU A C 1
ATOM 1364 O O . LEU A 1 171 ? -19.748 3.438 17.076 1.00 77.31 171 LEU A O 1
ATOM 1368 N N . SER A 1 172 ? -19.669 1.422 16.103 1.00 75.25 172 SER A N 1
ATOM 1369 C CA . SER A 1 172 ? -18.646 1.776 15.112 1.00 75.25 172 SER A CA 1
ATOM 1370 C C . SER A 1 172 ? -19.104 2.882 14.161 1.00 75.25 172 SER A C 1
ATOM 1372 O O . SER A 1 172 ? -18.339 3.797 13.874 1.00 75.25 172 SER A O 1
ATOM 1374 N N . ILE A 1 173 ? -20.374 2.870 13.739 1.00 82.00 173 ILE A N 1
ATOM 1375 C CA . ILE A 1 173 ? -20.947 3.940 12.909 1.00 82.00 173 ILE A CA 1
ATOM 1376 C C . ILE A 1 173 ? -21.094 5.242 13.708 1.00 82.00 173 ILE A C 1
ATOM 1378 O O . ILE A 1 173 ? -20.765 6.315 13.202 1.00 82.00 173 ILE A O 1
ATOM 1382 N N . VAL A 1 174 ? -21.558 5.170 14.960 1.00 81.94 174 VAL A N 1
ATOM 1383 C CA . VAL A 1 174 ? -21.733 6.369 15.798 1.00 81.94 174 VAL A CA 1
ATOM 1384 C C . VAL A 1 174 ? -20.383 6.960 16.235 1.00 81.94 174 VAL A C 1
ATOM 1386 O O . VAL A 1 174 ? -20.291 8.177 16.400 1.00 81.94 174 VAL A O 1
ATOM 1389 N N . HIS A 1 175 ? -19.333 6.140 16.361 1.00 71.25 175 HIS A N 1
ATOM 1390 C CA . HIS A 1 175 ? -17.956 6.577 16.635 1.00 71.25 175 HIS A CA 1
ATOM 1391 C C . HIS A 1 175 ? -17.259 7.250 15.443 1.00 71.25 175 HIS A C 1
ATOM 1393 O O . HIS A 1 175 ? -16.191 7.824 15.635 1.00 71.25 175 HIS A O 1
ATOM 1399 N N . GLY A 1 176 ? -17.850 7.223 14.244 1.00 72.06 176 GLY A N 1
ATOM 1400 C CA . GLY A 1 176 ? -17.327 7.937 13.078 1.00 72.06 176 GLY A CA 1
ATOM 1401 C C . GLY A 1 176 ? -17.418 9.469 13.188 1.00 72.06 176 GLY A C 1
ATOM 1402 O O . GLY A 1 176 ? -17.775 10.046 14.221 1.00 72.06 176 GLY A O 1
ATOM 1403 N N . GLU A 1 177 ? -17.133 10.152 12.078 1.00 63.94 177 GLU A N 1
ATOM 1404 C CA . GLU A 1 177 ? -17.001 11.620 12.012 1.00 63.94 177 GLU A CA 1
ATOM 1405 C C . GLU A 1 177 ? -18.257 12.388 12.464 1.00 63.94 177 GLU A C 1
ATOM 1407 O O . GLU A 1 177 ? -18.167 13.487 13.005 1.00 63.94 177 GLU A O 1
ATOM 1412 N N . LYS A 1 178 ? -19.452 11.810 12.297 1.00 81.44 178 LYS A N 1
ATOM 1413 C CA . LYS A 1 178 ? -20.715 12.492 12.604 1.00 81.44 178 LYS A CA 1
ATOM 1414 C C . LYS A 1 178 ? -21.053 12.431 14.099 1.00 81.44 178 LYS A C 1
ATOM 1416 O O . LYS A 1 178 ? -21.280 11.350 14.640 1.00 81.44 178 LYS A O 1
ATOM 1421 N N . GLU A 1 179 ? -21.172 13.595 14.743 1.00 80.00 179 GLU A N 1
ATOM 1422 C CA . GLU A 1 179 ? -21.489 13.737 16.180 1.00 80.00 179 GLU A CA 1
ATOM 1423 C C . GLU A 1 179 ? -22.899 13.305 16.584 1.00 80.00 179 GLU A C 1
ATOM 1425 O O . GLU A 1 179 ? -23.101 12.779 17.682 1.00 80.00 179 GLU A O 1
ATOM 1430 N N . VAL A 1 180 ? -23.876 13.519 15.703 1.00 87.75 180 VAL A N 1
ATOM 1431 C CA . VAL A 1 180 ? -25.293 13.275 15.984 1.00 87.75 180 VAL A CA 1
ATOM 1432 C C . VAL A 1 180 ? -25.898 12.453 14.862 1.00 87.75 180 VAL A C 1
ATOM 1434 O O . VAL A 1 180 ? -25.909 12.878 13.709 1.00 87.75 180 VAL A O 1
ATOM 1437 N N . TRP A 1 181 ? -26.459 11.300 15.203 1.00 90.19 181 TRP A N 1
ATOM 1438 C CA . TRP A 1 181 ? -27.115 10.413 14.247 1.00 90.19 181 TRP A CA 1
ATOM 1439 C C . TRP A 1 181 ? -28.624 10.418 14.439 1.00 90.19 181 TRP A C 1
ATOM 1441 O O . TRP A 1 181 ? -29.106 10.376 15.571 1.00 90.19 181 TRP A O 1
ATOM 1451 N N . LYS A 1 182 ? -29.391 10.417 13.344 1.00 92.75 182 LYS A N 1
ATOM 1452 C CA . LYS A 1 182 ? -30.827 10.114 13.415 1.00 92.75 182 LYS A CA 1
ATOM 1453 C C . LYS A 1 182 ? -31.042 8.607 13.340 1.00 92.75 182 LYS A C 1
ATOM 1455 O O . LYS A 1 182 ? -30.386 7.917 12.561 1.00 92.75 182 LYS A O 1
ATOM 1460 N N . ARG A 1 183 ? -32.026 8.087 14.076 1.00 90.56 183 ARG A N 1
ATOM 1461 C CA . ARG A 1 183 ? -32.376 6.652 14.075 1.00 90.56 183 ARG A CA 1
ATOM 1462 C C . ARG A 1 183 ? -32.575 6.082 12.665 1.00 90.56 183 ARG A C 1
ATOM 1464 O O . ARG A 1 183 ? -32.047 5.019 12.368 1.00 90.56 183 ARG A O 1
ATOM 1471 N N . GLN A 1 184 ? -33.285 6.792 11.784 1.00 89.06 184 GLN A N 1
ATOM 1472 C CA . GLN A 1 184 ? -33.528 6.341 10.404 1.00 89.06 184 GLN A CA 1
ATOM 1473 C C . GLN A 1 184 ? -32.251 6.264 9.556 1.00 89.06 184 GLN A C 1
ATOM 1475 O O . GLN A 1 184 ? -32.139 5.400 8.689 1.00 89.06 184 GLN A O 1
ATOM 1480 N N . GLU A 1 185 ? -31.286 7.151 9.800 1.00 89.38 185 GLU A N 1
ATOM 1481 C CA . GLU A 1 185 ? -29.981 7.102 9.136 1.00 89.38 185 GLU A CA 1
ATOM 1482 C C . GLU A 1 185 ? -29.199 5.884 9.623 1.00 89.38 185 GLU A C 1
ATOM 1484 O O . GLU A 1 185 ? -28.682 5.125 8.812 1.00 89.38 185 GLU A O 1
ATOM 1489 N N . LEU A 1 186 ? -29.217 5.624 10.934 1.00 88.50 186 LEU A N 1
ATOM 1490 C CA . LEU A 1 186 ? -28.592 4.440 11.517 1.00 88.50 186 LEU A CA 1
ATOM 1491 C C . LEU A 1 186 ? -29.207 3.134 11.014 1.00 88.50 186 LEU A C 1
ATOM 1493 O O . LEU A 1 186 ? -28.460 2.197 10.759 1.00 88.50 186 LEU A O 1
ATOM 1497 N N . VAL A 1 187 ? -30.524 3.052 10.799 1.00 91.50 187 VAL A N 1
ATOM 1498 C CA . VAL A 1 187 ? -31.152 1.872 10.168 1.00 91.50 187 VAL A CA 1
ATOM 1499 C C . VAL A 1 187 ? -30.550 1.618 8.782 1.00 91.50 187 VAL A C 1
ATOM 1501 O O . VAL A 1 187 ? -30.155 0.492 8.482 1.00 91.50 187 VAL A O 1
ATOM 1504 N N . LYS A 1 188 ? -30.422 2.664 7.955 1.00 90.25 188 LYS A N 1
ATOM 1505 C CA . LYS A 1 188 ? -29.861 2.557 6.597 1.00 90.25 188 LYS A CA 1
ATOM 1506 C C . LYS A 1 188 ? -28.381 2.181 6.615 1.00 90.25 188 LYS A C 1
ATOM 1508 O O . LYS A 1 188 ? -27.977 1.290 5.878 1.00 90.25 188 LYS A O 1
ATOM 1513 N N . SER A 1 189 ? -27.592 2.823 7.473 1.00 86.50 189 SER A N 1
ATOM 1514 C CA . SER A 1 189 ? -26.145 2.599 7.558 1.00 86.50 189 SER A CA 1
ATOM 1515 C C . SER A 1 189 ? -25.797 1.247 8.187 1.00 86.50 189 SER A C 1
ATOM 1517 O O . SER A 1 189 ? -24.848 0.586 7.773 1.00 86.50 189 SER A O 1
ATOM 1519 N N . THR A 1 190 ? -26.570 0.795 9.177 1.00 84.69 190 THR A N 1
ATOM 1520 C CA . THR A 1 190 ? -26.314 -0.480 9.864 1.00 84.69 190 THR A CA 1
ATOM 1521 C C . THR A 1 190 ? -26.920 -1.679 9.130 1.00 84.69 190 THR A C 1
ATOM 1523 O O . THR A 1 190 ? -26.425 -2.797 9.286 1.00 84.69 190 THR A O 1
ATOM 1526 N N . GLY A 1 191 ? -27.980 -1.490 8.337 1.00 85.44 191 GLY A N 1
ATOM 1527 C CA . GLY A 1 191 ? -28.758 -2.585 7.744 1.00 85.44 191 GLY A CA 1
ATOM 1528 C C . GLY A 1 191 ? -29.513 -3.427 8.782 1.00 85.44 191 GLY A C 1
ATOM 1529 O O . GLY A 1 191 ? -29.934 -4.544 8.488 1.00 85.44 191 GLY A O 1
ATOM 1530 N N . ILE A 1 192 ? -29.652 -2.925 10.013 1.00 86.88 192 ILE A N 1
ATOM 1531 C CA . ILE A 1 192 ? -30.361 -3.593 11.105 1.00 86.88 192 ILE A CA 1
ATOM 1532 C C . ILE A 1 192 ? -31.830 -3.170 11.050 1.00 86.88 192 ILE A C 1
ATOM 1534 O O . ILE A 1 192 ? -32.138 -1.986 10.928 1.00 86.88 192 ILE A O 1
ATOM 1538 N N . SER A 1 193 ? -32.753 -4.126 11.186 1.00 88.94 193 SER A N 1
ATOM 1539 C CA . SER A 1 193 ? -34.191 -3.832 11.273 1.00 88.94 193 SER A CA 1
ATOM 1540 C C . SER A 1 193 ? -34.486 -2.836 12.400 1.00 88.94 193 SER A C 1
ATOM 1542 O O . SER A 1 193 ? -33.922 -2.970 13.488 1.00 88.94 193 SER A O 1
ATOM 1544 N N . GLU A 1 194 ? -35.422 -1.910 12.196 1.00 88.38 194 GLU A N 1
ATOM 1545 C CA . GLU A 1 194 ? -35.706 -0.836 13.159 1.00 88.38 194 GLU A CA 1
ATOM 1546 C C . GLU A 1 194 ? -36.064 -1.346 14.567 1.00 88.38 194 GLU A C 1
ATOM 1548 O O . GLU A 1 194 ? -35.613 -0.787 15.565 1.00 88.38 194 GLU A O 1
ATOM 1553 N N . ILE A 1 195 ? -36.801 -2.458 14.660 1.00 87.69 195 ILE A N 1
ATOM 1554 C CA . ILE A 1 195 ? -37.174 -3.089 15.937 1.00 87.69 195 ILE A CA 1
ATOM 1555 C C . ILE A 1 195 ? -35.924 -3.547 16.700 1.00 87.69 195 ILE A C 1
ATOM 1557 O O . ILE A 1 195 ? -35.761 -3.249 17.885 1.00 87.69 195 ILE A O 1
ATOM 1561 N N . LYS A 1 196 ? -35.008 -4.235 16.009 1.00 85.44 196 LYS A N 1
ATOM 1562 C CA . LYS A 1 196 ? -33.754 -4.713 16.600 1.00 85.44 196 LYS A CA 1
ATOM 1563 C C . LYS A 1 196 ? -32.811 -3.557 16.933 1.00 85.44 196 LYS A C 1
ATOM 1565 O O . LYS A 1 196 ? -32.196 -3.584 17.992 1.00 85.44 196 LYS A O 1
ATOM 1570 N N . LEU A 1 197 ? -32.771 -2.508 16.106 1.00 88.81 197 LEU A N 1
ATOM 1571 C CA . LEU A 1 197 ? -32.016 -1.290 16.403 1.00 88.81 197 LEU A CA 1
ATOM 1572 C C . LEU A 1 197 ? -32.537 -0.608 17.674 1.00 88.81 197 LEU A C 1
ATOM 1574 O O . LEU A 1 197 ? -31.741 -0.213 18.514 1.00 88.81 197 LEU A O 1
ATOM 1578 N N . ARG A 1 198 ? -33.857 -0.507 17.862 1.00 89.31 198 ARG A N 1
ATOM 1579 C CA . ARG A 1 198 ? -34.438 0.074 19.082 1.00 89.31 198 ARG A CA 1
ATOM 1580 C C . ARG A 1 198 ? -34.047 -0.716 20.336 1.00 89.31 198 ARG A C 1
ATOM 1582 O O . ARG A 1 198 ? -33.705 -0.100 21.340 1.00 89.31 198 ARG A O 1
ATOM 1589 N N . SER A 1 199 ? -34.044 -2.050 20.267 1.00 87.06 199 SER A N 1
ATOM 1590 C CA . SER A 1 199 ? -33.552 -2.897 21.367 1.00 87.06 199 SER A CA 1
ATOM 1591 C C . SER A 1 199 ? -32.082 -2.608 21.682 1.00 87.06 199 SER A C 1
ATOM 1593 O O . SER A 1 199 ? -31.742 -2.353 22.833 1.00 87.06 199 SER A O 1
ATOM 1595 N N . VAL A 1 200 ? -31.236 -2.571 20.647 1.00 86.56 200 VAL A N 1
ATOM 1596 C CA . VAL A 1 200 ? -29.796 -2.283 20.756 1.00 86.56 200 VAL A CA 1
ATOM 1597 C C . VAL A 1 200 ? -29.546 -0.901 21.360 1.00 86.56 200 VAL A C 1
ATOM 1599 O O . VAL A 1 200 ? -28.735 -0.767 22.270 1.00 86.56 200 VAL A O 1
ATOM 1602 N N . LEU A 1 201 ? -30.261 0.130 20.905 1.00 87.38 201 LEU A N 1
ATOM 1603 C CA . LEU A 1 201 ? -30.148 1.480 21.460 1.00 87.38 201 LEU A CA 1
ATOM 1604 C C . LEU A 1 201 ? -30.563 1.507 22.934 1.00 87.38 201 LEU A C 1
ATOM 1606 O O . LEU A 1 201 ? -29.872 2.120 23.739 1.00 87.38 201 LEU A O 1
ATOM 1610 N N . GLY A 1 202 ? -31.635 0.801 23.305 1.00 85.44 202 GLY A N 1
ATOM 1611 C CA . GLY A 1 202 ? -32.052 0.668 24.702 1.00 85.44 202 GLY A CA 1
ATOM 1612 C C . GLY A 1 202 ? -30.983 0.011 25.581 1.00 85.44 202 GLY A C 1
ATOM 1613 O O . GLY A 1 202 ? -30.722 0.486 26.687 1.00 85.44 202 GLY A O 1
ATOM 1614 N N . ASP A 1 203 ? -30.321 -1.035 25.082 1.00 83.81 203 ASP A N 1
ATOM 1615 C CA . ASP A 1 203 ? -29.195 -1.677 25.771 1.00 83.81 203 ASP A CA 1
ATOM 1616 C C . ASP A 1 203 ? -28.006 -0.720 25.938 1.00 83.81 203 ASP A C 1
ATOM 1618 O O . ASP A 1 203 ? -27.456 -0.602 27.032 1.00 83.81 203 ASP A O 1
ATOM 1622 N N . LEU A 1 204 ? -27.641 0.010 24.880 1.00 81.19 204 LEU A N 1
ATOM 1623 C CA . LEU A 1 204 ? -26.514 0.949 24.887 1.00 81.19 204 LEU A CA 1
ATOM 1624 C C . LEU A 1 204 ? -26.768 2.183 25.770 1.00 81.19 204 LEU A C 1
ATOM 1626 O O . LEU A 1 204 ? -25.839 2.685 26.407 1.00 81.19 204 LEU A O 1
ATOM 1630 N N . VAL A 1 205 ? -28.016 2.655 25.850 1.00 85.25 205 VAL A N 1
ATOM 1631 C CA . VAL A 1 205 ? -28.431 3.716 26.783 1.00 85.25 205 VAL A CA 1
ATOM 1632 C C . VAL A 1 205 ? -28.333 3.220 28.225 1.00 85.25 205 VAL A C 1
ATOM 1634 O O . VAL A 1 205 ? -27.762 3.910 29.070 1.00 85.25 205 VAL A O 1
ATOM 1637 N N . ARG A 1 206 ? -28.815 2.001 28.519 1.00 82.56 206 ARG A N 1
ATOM 1638 C CA . ARG A 1 206 ? -28.678 1.386 29.855 1.00 82.56 206 ARG A CA 1
ATOM 1639 C C . ARG A 1 206 ? -27.218 1.217 30.267 1.00 82.56 206 ARG A C 1
ATOM 1641 O O . ARG A 1 206 ? -26.879 1.473 31.419 1.00 82.56 206 ARG A O 1
ATOM 1648 N N . ALA A 1 207 ? -26.361 0.842 29.321 1.00 74.25 207 ALA A N 1
ATOM 1649 C CA . ALA A 1 207 ? -24.918 0.738 29.511 1.00 74.25 207 ALA A CA 1
ATOM 1650 C C . ALA A 1 207 ? -24.206 2.103 29.599 1.00 74.25 207 ALA A C 1
ATOM 1652 O O . ALA A 1 207 ? -22.989 2.142 29.760 1.00 74.25 207 ALA A O 1
ATOM 1653 N N . LYS A 1 208 ? -24.942 3.223 29.504 1.00 78.88 208 LYS A N 1
ATOM 1654 C CA . LYS A 1 208 ? -24.415 4.598 29.530 1.00 78.88 208 LYS A CA 1
ATOM 1655 C C . LYS A 1 208 ? -23.356 4.864 28.454 1.00 78.88 208 LYS A C 1
ATOM 1657 O O . LYS A 1 208 ? -22.462 5.683 28.651 1.00 78.88 208 LYS A O 1
ATOM 1662 N N . MET A 1 209 ? -23.465 4.195 27.306 1.00 74.00 209 MET A N 1
ATOM 1663 C CA . MET A 1 209 ? -22.558 4.400 26.173 1.00 74.00 209 MET A CA 1
ATOM 1664 C C . MET A 1 209 ? -23.053 5.500 25.230 1.00 74.00 209 MET A C 1
ATOM 1666 O O . MET A 1 209 ? -22.256 6.273 24.697 1.00 74.00 209 MET A O 1
ATOM 1670 N N . ILE A 1 210 ? -24.372 5.624 25.062 1.00 83.31 210 ILE A N 1
ATOM 1671 C CA . ILE A 1 210 ? -24.999 6.622 24.189 1.00 83.31 210 ILE A CA 1
ATOM 1672 C C . ILE A 1 210 ? -26.127 7.366 24.908 1.00 83.31 210 ILE A C 1
ATOM 1674 O O . ILE A 1 210 ? -26.790 6.824 25.790 1.00 83.31 210 ILE A O 1
ATOM 1678 N N . PHE A 1 211 ? -26.366 8.602 24.486 1.00 87.44 211 PHE A N 1
ATOM 1679 C CA . PHE A 1 211 ? -27.554 9.378 24.795 1.00 87.44 211 PHE A CA 1
ATOM 1680 C C . PHE A 1 211 ? -28.532 9.266 23.624 1.00 87.44 211 PHE A C 1
ATOM 1682 O O . PHE A 1 211 ? -28.156 9.500 22.472 1.00 87.44 211 PHE A O 1
ATOM 1689 N N . TYR A 1 212 ? -29.780 8.914 23.918 1.00 90.38 212 TYR A N 1
ATOM 1690 C CA . TYR A 1 212 ? -30.844 8.801 22.929 1.00 90.38 212 TYR A CA 1
ATOM 1691 C C . TYR A 1 212 ? -32.007 9.707 23.325 1.00 90.38 212 TYR A C 1
ATOM 1693 O O . TYR A 1 212 ? -32.585 9.521 24.395 1.00 90.38 212 TYR A O 1
ATOM 1701 N N . ASN A 1 213 ? -32.347 10.671 22.466 1.00 90.56 213 ASN A N 1
ATOM 1702 C CA . ASN A 1 213 ? -33.571 11.452 22.608 1.00 90.56 213 ASN A CA 1
ATOM 1703 C C . ASN A 1 213 ? -34.698 10.760 21.827 1.00 90.56 213 ASN A C 1
ATOM 1705 O O . ASN A 1 213 ? -34.622 10.648 20.600 1.00 90.56 213 ASN A O 1
ATOM 1709 N N . GLU A 1 214 ? -35.735 10.298 22.528 1.00 85.19 214 GLU A N 1
ATOM 1710 C CA . GLU A 1 214 ? -36.887 9.640 21.904 1.00 85.19 214 GLU A CA 1
ATOM 1711 C C . GLU A 1 214 ? -37.732 10.592 21.051 1.00 85.19 214 GLU A C 1
ATOM 1713 O O . GLU A 1 214 ? -38.260 10.152 20.027 1.00 85.19 214 GLU A O 1
ATOM 1718 N N . GLU A 1 215 ? -37.812 11.872 21.428 1.00 84.62 215 GLU A N 1
ATOM 1719 C CA . GLU A 1 215 ? -38.642 12.885 20.763 1.00 84.62 215 GLU A CA 1
ATOM 1720 C C . GLU A 1 215 ? -38.072 13.249 19.388 1.00 84.62 215 GLU A C 1
ATOM 1722 O O . GLU A 1 215 ? -38.764 13.173 18.374 1.00 84.62 215 GLU A O 1
ATOM 1727 N N . ASP A 1 216 ? -36.769 13.534 19.337 1.00 86.81 216 ASP A N 1
ATOM 1728 C CA . ASP A 1 216 ? -36.075 13.905 18.096 1.00 86.81 216 ASP A CA 1
ATOM 1729 C C . ASP A 1 216 ? -35.506 12.697 17.334 1.00 86.81 216 ASP A C 1
ATOM 1731 O O . ASP A 1 216 ? -34.958 12.836 16.235 1.00 86.81 216 ASP A O 1
ATOM 1735 N N . ALA A 1 217 ? -35.578 11.502 17.930 1.00 89.00 217 ALA A N 1
ATOM 1736 C CA . ALA A 1 217 ? -34.927 10.284 17.453 1.00 89.00 217 ALA A CA 1
ATOM 1737 C C . ALA A 1 217 ? -33.418 10.467 17.171 1.00 89.00 217 ALA A C 1
ATOM 1739 O O . ALA A 1 217 ? -32.883 9.868 16.226 1.00 89.00 217 ALA A O 1
ATOM 1740 N N . THR A 1 218 ? -32.742 11.297 17.975 1.00 89.25 218 THR A N 1
ATOM 1741 C CA . THR A 1 218 ? -31.313 11.615 17.836 1.00 89.25 218 THR A CA 1
ATOM 1742 C C . THR A 1 218 ? -30.457 10.830 18.822 1.00 89.25 218 THR A C 1
ATOM 1744 O O . THR A 1 218 ? -30.850 10.578 19.959 1.00 89.25 218 THR A O 1
ATOM 1747 N N . ILE A 1 219 ? -29.278 10.417 18.360 1.00 88.81 219 ILE A N 1
ATOM 1748 C CA . ILE A 1 219 ? -28.347 9.538 19.066 1.00 88.81 219 ILE A CA 1
ATOM 1749 C C . ILE A 1 219 ? -26.983 10.222 19.108 1.00 88.81 219 ILE A C 1
ATOM 1751 O O . ILE A 1 219 ? -26.496 10.694 18.077 1.00 88.81 219 ILE A O 1
ATOM 1755 N N . ARG A 1 220 ? -26.376 10.277 20.295 1.00 86.69 220 ARG A N 1
ATOM 1756 C CA . ARG A 1 220 ? -25.040 10.846 20.537 1.00 86.69 220 ARG A CA 1
ATOM 1757 C C . ARG A 1 220 ? -24.233 9.923 21.442 1.00 86.69 220 ARG A C 1
ATOM 1759 O O . ARG A 1 220 ? -24.798 9.293 22.329 1.00 86.69 220 ARG A O 1
ATOM 1766 N N . LEU A 1 221 ? -22.919 9.856 21.258 1.00 80.25 221 LEU A N 1
ATOM 1767 C CA . LEU A 1 221 ? -22.038 9.152 22.198 1.00 80.25 221 LEU A CA 1
ATOM 1768 C C . LEU A 1 221 ? -21.851 9.980 23.468 1.00 80.25 221 LEU A C 1
ATOM 1770 O O . LEU A 1 221 ? -21.624 11.184 23.390 1.00 80.25 221 LEU A O 1
ATOM 1774 N N . ILE A 1 222 ? -21.924 9.327 24.630 1.00 77.88 222 ILE A N 1
ATOM 1775 C CA . ILE A 1 222 ? -21.665 9.977 25.927 1.00 77.88 222 ILE A CA 1
ATOM 1776 C C . ILE A 1 222 ? -20.167 10.239 26.099 1.00 77.88 222 ILE A C 1
ATOM 1778 O O . ILE A 1 222 ? -19.768 11.276 26.622 1.00 77.88 222 ILE A O 1
ATOM 1782 N N . LYS A 1 223 ? -19.332 9.311 25.629 1.00 64.06 223 LYS A N 1
ATOM 1783 C CA . LYS A 1 223 ? -17.880 9.448 25.616 1.00 64.06 223 LYS A CA 1
ATOM 1784 C C . LYS A 1 223 ? -17.384 9.045 24.237 1.00 64.06 223 LYS A C 1
ATOM 1786 O O . LYS A 1 223 ? -17.442 7.871 23.881 1.00 64.06 223 LYS A O 1
ATOM 1791 N N . ARG A 1 224 ? -16.915 10.014 23.449 1.00 56.56 224 ARG A N 1
ATOM 1792 C CA . ARG A 1 224 ? -16.084 9.688 22.289 1.00 56.56 224 ARG A CA 1
ATOM 1793 C C . ARG A 1 224 ? -14.745 9.201 22.828 1.00 56.56 224 ARG A C 1
ATOM 1795 O O . ARG A 1 224 ? -14.190 9.807 23.743 1.00 56.56 224 ARG A O 1
ATOM 1802 N N . LEU A 1 225 ? -14.254 8.094 22.280 1.00 49.12 225 LEU A N 1
ATOM 1803 C CA . LEU A 1 225 ? -12.823 7.835 22.302 1.00 49.12 225 LEU A CA 1
ATOM 1804 C C . LEU A 1 225 ? -12.259 8.982 21.474 1.00 49.12 225 LEU A C 1
ATOM 1806 O O . LEU A 1 225 ? -12.483 9.034 20.268 1.00 49.12 225 LEU A O 1
ATOM 1810 N N . SER A 1 226 ? -11.747 9.997 22.162 1.00 37.66 226 SER A N 1
ATOM 1811 C CA . SER A 1 226 ? -11.096 11.137 21.540 1.00 37.66 226 SER A CA 1
ATOM 1812 C C . SER A 1 226 ? -10.093 10.580 20.543 1.00 37.66 226 SER A C 1
ATOM 1814 O O . SER A 1 226 ? -9.206 9.824 20.942 1.00 37.66 226 SER A O 1
ATOM 1816 N N . THR A 1 227 ? -10.272 10.930 19.269 1.00 35.03 227 THR A N 1
ATOM 1817 C CA . THR A 1 227 ? -9.162 11.012 18.328 1.00 35.03 227 THR A CA 1
ATOM 1818 C C . THR A 1 227 ? -8.051 11.727 19.077 1.00 35.03 227 THR A C 1
ATOM 1820 O O . THR A 1 227 ? -8.235 12.861 19.521 1.00 35.03 227 THR A O 1
ATOM 1823 N N . LEU A 1 228 ? -6.990 10.985 19.379 1.00 31.09 228 LEU A N 1
ATOM 1824 C CA . LEU A 1 228 ? -5.761 11.572 19.868 1.00 31.09 228 LEU A CA 1
ATOM 1825 C C . LEU A 1 228 ? -5.277 12.495 18.756 1.00 31.09 228 LEU A C 1
ATOM 1827 O O . LEU A 1 228 ? -4.913 12.006 17.689 1.00 31.09 228 LEU A O 1
ATOM 1831 N N . ASP A 1 229 ? -5.377 13.798 18.998 1.00 32.88 229 ASP A N 1
ATOM 1832 C CA . ASP A 1 229 ? -4.410 14.743 18.445 1.00 32.88 229 ASP A CA 1
ATOM 1833 C C . ASP A 1 229 ? -3.001 14.374 18.943 1.00 32.88 229 ASP A C 1
ATOM 1835 O O . ASP A 1 229 ? -2.883 13.924 20.115 1.00 32.88 229 ASP A O 1
#

Nearest PDB structures (foldseek):
  5whm-assembly1_C  TM=7.979E-01  e=7.827E-03  Brucella abortus
  5y6i-assembly1_A  TM=8.596E-01  e=5.173E-02  Pseudomonas aeruginosa
  7dqb-assembly1_A  TM=8.242E-01  e=5.488E-02  Microbacterium hydrocarbonoxydans
  2hr3-assembly2_C  TM=6.497E-01  e=2.264E-02  Pseudomonas aeruginosa
  7wvs-assembly1_A  TM=4.152E-01  e=4.334E-02  Aspergillus carbonarius ITEM 5010

Secondary structure (DSSP, 8-state):
------S-TTTTS--HHHHHHHHHHHHHHHHHHHHHHHHHHHHHHHHHHHHHTTT--TTHHHHHHHHHHHHHHHHHHHHHHHHHHHHHHHHHHHHHHHHHHHHHHHHHHHHHHHHHHHHHHHHHHHHHHHHHHHHHHHSSPPPHHHHHHHHHHHHHIIIIIS-THHHHHHHHHHTSS-S-EEHHHHHHHH---HHHHHHHHHHHHHTTSEEEETTTTEEEESS------

Mean predicted aligned error: 18.54 Å